Protein AF-A0A350MRX5-F1 (afdb_monomer_lite)

pLDDT: mean 83.11, std 11.33, range [42.5, 95.88]

Radius of gyration: 47.89 Å; chains: 1; bounding box: 87×36×124 Å

Foldseek 3Di:
DVLVVLLVLLVVLLVLLVVLLVVLVVQVVPVDRDPVNLVVNVVSLVSNVVSLVSLVVSLVVLVVVQVVDPDNPVVSVVSSVVSVVSSVVSVVSSVVSVVVSVVVVVVVVVVVVVVVVVVVVVVVVVVVVVVVVVVCVVVLQVVQKFWEAEDAPVVCCVQQQWPDFDDPDPDGDQTAGDPPGDRVRIDIDGLVPDFKDFDCAQDKDKRQDFDPVQWDFDDDRGRGMIGGNHSVRRCVSHRYIYMHGD

Structure (mmCIF, N/CA/C/O backbone):
data_AF-A0A350MRX5-F1
#
_entry.id   AF-A0A350MRX5-F1
#
loop_
_atom_site.group_PDB
_atom_site.id
_atom_site.type_symbol
_atom_site.label_atom_id
_atom_site.label_alt_id
_atom_site.label_comp_id
_atom_site.label_asym_id
_atom_site.label_entity_id
_atom_site.label_seq_id
_atom_site.pdbx_PDB_ins_code
_atom_site.Cartn_x
_atom_site.Cartn_y
_atom_site.Cartn_z
_atom_site.occupancy
_atom_site.B_iso_or_equiv
_atom_site.auth_seq_id
_atom_site.auth_comp_id
_atom_site.auth_asym_id
_atom_site.auth_atom_id
_atom_site.pdbx_PDB_model_num
ATOM 1 N N . TYR A 1 1 ? -45.406 -8.404 51.470 1.00 62.62 1 TYR A N 1
ATOM 2 C CA . TYR A 1 1 ? -45.312 -8.978 50.110 1.00 62.62 1 TYR A CA 1
ATOM 3 C C . TYR A 1 1 ? -44.776 -7.987 49.080 1.00 62.62 1 TYR A C 1
ATOM 5 O O . TYR A 1 1 ? -43.855 -8.335 48.353 1.00 62.62 1 TYR A O 1
ATOM 13 N N . GLU A 1 2 ? -45.264 -6.744 49.044 1.00 73.50 2 GLU A N 1
ATOM 14 C CA . GLU A 1 2 ? -44.844 -5.759 48.030 1.00 73.50 2 GLU A CA 1
ATOM 15 C C . GLU A 1 2 ? -43.356 -5.338 48.129 1.00 73.50 2 GLU A C 1
ATOM 17 O O . GLU A 1 2 ? -42.669 -5.327 47.116 1.00 73.50 2 GLU A O 1
ATOM 22 N N . TYR A 1 3 ? -42.813 -5.112 49.339 1.00 77.31 3 TYR A N 1
ATOM 23 C CA . TYR A 1 3 ? -41.386 -4.783 49.552 1.00 77.31 3 TYR A CA 1
ATOM 24 C C . TYR A 1 3 ? -40.426 -5.837 48.979 1.00 77.31 3 TYR A C 1
ATOM 26 O O . TYR A 1 3 ? -39.472 -5.504 48.283 1.00 77.31 3 TYR A O 1
ATOM 34 N N . ILE A 1 4 ? -40.716 -7.117 49.233 1.00 81.62 4 ILE A N 1
ATOM 35 C CA . ILE A 1 4 ? -39.933 -8.254 48.724 1.00 81.62 4 ILE A CA 1
ATOM 36 C C . ILE A 1 4 ? -40.014 -8.312 47.193 1.00 81.62 4 ILE A C 1
ATOM 38 O O . ILE A 1 4 ? -39.036 -8.636 46.528 1.00 81.62 4 ILE A O 1
ATOM 42 N N . THR A 1 5 ? -41.164 -7.948 46.623 1.00 87.12 5 THR A N 1
ATOM 43 C CA . THR A 1 5 ? -41.368 -7.947 45.169 1.00 87.12 5 THR A CA 1
ATOM 44 C C . THR A 1 5 ? -40.520 -6.869 44.496 1.00 87.12 5 THR A C 1
ATOM 46 O O . THR A 1 5 ? -39.768 -7.185 43.575 1.00 87.12 5 THR A O 1
ATOM 49 N N . SER A 1 6 ? -40.569 -5.626 44.991 1.00 84.94 6 SER A N 1
ATOM 50 C CA . SER A 1 6 ? -39.738 -4.531 44.470 1.00 84.94 6 SER A CA 1
ATOM 51 C C . SER A 1 6 ? -38.248 -4.793 44.680 1.00 84.94 6 SER A C 1
ATOM 53 O O . SER A 1 6 ? -37.453 -4.512 43.790 1.00 84.94 6 SER A O 1
ATOM 55 N N . PHE A 1 7 ? -37.863 -5.386 45.813 1.00 85.44 7 PHE A N 1
ATOM 56 C CA . PHE A 1 7 ? -36.480 -5.791 46.055 1.00 85.44 7 PHE A CA 1
ATOM 57 C C . PHE A 1 7 ? -35.991 -6.817 45.019 1.00 85.44 7 PHE A C 1
ATOM 59 O O . PHE A 1 7 ? -34.976 -6.597 44.359 1.00 85.44 7 PHE A O 1
ATOM 66 N N . ASN A 1 8 ? -36.742 -7.906 44.828 1.00 89.12 8 ASN A N 1
ATOM 67 C CA . ASN A 1 8 ? -36.402 -8.951 43.858 1.00 89.12 8 ASN A CA 1
ATOM 68 C C . ASN A 1 8 ? -36.377 -8.420 42.419 1.00 89.12 8 ASN A C 1
ATOM 70 O O . ASN A 1 8 ? -35.672 -8.947 41.562 1.00 89.12 8 ASN A O 1
ATOM 74 N N . GLU A 1 9 ? -37.183 -7.407 42.116 1.00 91.75 9 GLU A N 1
ATOM 75 C CA . GLU A 1 9 ? -37.156 -6.733 40.822 1.00 91.75 9 GLU A CA 1
ATOM 76 C C . GLU A 1 9 ? -35.901 -5.875 40.640 1.00 91.75 9 GLU A C 1
ATOM 78 O O . GLU A 1 9 ? -35.248 -5.995 39.606 1.00 91.75 9 GLU A O 1
ATOM 83 N N . ILE A 1 10 ? -35.511 -5.084 41.645 1.00 88.62 10 ILE A N 1
ATOM 84 C CA . ILE A 1 10 ? -34.270 -4.299 41.592 1.00 88.62 10 ILE A CA 1
ATOM 85 C C . ILE A 1 10 ? -33.057 -5.217 41.422 1.00 88.62 10 ILE A C 1
ATOM 87 O O . ILE A 1 10 ? -32.217 -4.947 40.567 1.00 88.62 10 ILE A O 1
ATOM 91 N N . GLN A 1 11 ? -32.983 -6.317 42.179 1.00 89.00 11 GLN A N 1
ATOM 92 C CA . GLN A 1 11 ? -31.890 -7.291 42.070 1.00 89.00 11 GLN A CA 1
ATOM 93 C C . GLN A 1 11 ? -31.798 -7.896 40.665 1.00 89.00 11 GLN A C 1
ATOM 95 O O . GLN A 1 11 ? -30.746 -7.819 40.040 1.00 89.00 11 GLN A O 1
ATOM 100 N N . ARG A 1 12 ? -32.916 -8.379 40.106 1.00 95.06 12 ARG A N 1
ATOM 101 C CA . ARG A 1 12 ? -32.945 -8.906 38.729 1.00 95.06 12 ARG A CA 1
ATOM 102 C C . ARG A 1 12 ? -32.494 -7.878 37.693 1.00 95.06 12 ARG A C 1
ATOM 104 O O . ARG A 1 12 ? -31.786 -8.222 36.746 1.00 95.06 12 ARG A O 1
ATOM 111 N N . ASN A 1 13 ? -32.894 -6.620 37.866 1.00 91.31 13 ASN A N 1
ATOM 112 C CA . ASN A 1 13 ? -32.462 -5.545 36.981 1.00 91.31 13 ASN A CA 1
ATOM 113 C C . ASN A 1 13 ? -30.953 -5.279 37.128 1.00 91.31 13 ASN A C 1
ATOM 115 O O . ASN A 1 13 ? -30.281 -5.119 36.117 1.00 91.31 13 ASN A O 1
ATOM 119 N N . LEU A 1 14 ? -30.408 -5.264 38.352 1.00 91.19 14 LEU A N 1
ATOM 120 C CA . LEU A 1 14 ? -28.968 -5.094 38.600 1.00 91.19 14 LEU A CA 1
ATOM 121 C C . LEU A 1 14 ? -28.136 -6.244 38.011 1.00 91.19 14 LEU A C 1
ATOM 123 O O . LEU A 1 14 ? -27.099 -5.988 37.402 1.00 91.19 14 LEU A O 1
ATOM 127 N N . ASP A 1 15 ? -28.611 -7.486 38.122 1.00 94.31 15 ASP A N 1
ATOM 128 C CA . ASP A 1 15 ? -27.969 -8.651 37.501 1.00 94.31 15 ASP A CA 1
ATOM 129 C C . ASP A 1 15 ? -27.954 -8.535 35.973 1.00 94.31 15 ASP A C 1
ATOM 131 O O . ASP A 1 15 ? -26.934 -8.791 35.329 1.00 94.31 15 ASP A O 1
ATOM 135 N N . SER A 1 16 ? -29.072 -8.088 35.394 1.00 93.88 16 SER A N 1
ATOM 136 C CA . SER A 1 16 ? -29.193 -7.861 33.951 1.00 93.88 16 SER A CA 1
ATOM 137 C C . SER A 1 16 ? -28.249 -6.754 33.479 1.00 93.88 16 SER A C 1
ATOM 139 O O . SER A 1 16 ? -27.545 -6.932 32.487 1.00 93.88 16 SER A O 1
ATOM 141 N N . ILE A 1 17 ? -28.171 -5.641 34.220 1.00 90.31 17 ILE A N 1
ATOM 142 C CA . ILE A 1 17 ? -27.222 -4.553 33.947 1.00 90.31 17 ILE A CA 1
ATOM 143 C C . ILE A 1 17 ? -25.789 -5.090 33.968 1.00 90.31 17 ILE A C 1
ATOM 145 O O . ILE A 1 17 ? -25.046 -4.875 33.017 1.00 90.31 17 ILE A O 1
ATOM 149 N N . LYS A 1 18 ? -25.416 -5.849 35.003 1.00 91.44 18 LYS A N 1
ATOM 150 C CA . LYS A 1 18 ? -24.068 -6.417 35.136 1.00 91.44 18 LYS A CA 1
ATOM 151 C C . LYS A 1 18 ? -23.711 -7.359 33.983 1.00 91.44 18 LYS A C 1
ATOM 153 O O . LYS A 1 18 ? -22.569 -7.359 33.524 1.00 91.44 18 LYS A O 1
ATOM 158 N N . ALA A 1 19 ? -24.664 -8.167 33.520 1.00 93.69 19 ALA A N 1
ATOM 159 C CA . ALA A 1 19 ? -24.457 -9.044 32.373 1.00 93.69 19 ALA A CA 1
ATOM 160 C C . ALA A 1 19 ? -24.200 -8.238 31.089 1.00 93.69 19 ALA A C 1
ATOM 162 O O . ALA A 1 19 ? -23.244 -8.529 30.370 1.00 93.69 19 ALA A O 1
ATOM 163 N N . LEU A 1 20 ? -25.005 -7.200 30.842 1.00 91.06 20 LEU A N 1
ATOM 164 C CA . LEU A 1 20 ? -24.849 -6.316 29.685 1.00 91.06 20 LEU A CA 1
ATOM 165 C C . LEU A 1 20 ? -23.530 -5.532 29.734 1.00 91.06 20 LEU A C 1
ATOM 167 O O . LEU A 1 20 ? -22.810 -5.496 28.741 1.00 91.06 20 LEU A O 1
ATOM 171 N N . GLU A 1 21 ? -23.151 -4.984 30.890 1.00 88.12 21 GLU A N 1
ATOM 172 C CA . GLU A 1 21 ? -21.855 -4.314 31.076 1.00 88.12 21 GLU A CA 1
ATOM 173 C C . GLU A 1 21 ? -20.678 -5.244 30.753 1.00 88.12 21 GLU A C 1
ATOM 175 O O . GLU A 1 21 ? -19.726 -4.837 30.090 1.00 88.12 21 GLU A O 1
ATOM 180 N N . ASN A 1 22 ? -20.743 -6.512 31.172 1.00 91.06 22 ASN A N 1
ATOM 181 C CA . ASN A 1 22 ? -19.691 -7.480 30.868 1.00 91.06 22 ASN A CA 1
ATOM 182 C C . ASN A 1 22 ? -19.605 -7.779 29.362 1.00 91.06 22 ASN A C 1
ATOM 184 O O . ASN A 1 22 ? -18.513 -7.853 28.803 1.00 91.06 22 ASN A O 1
ATOM 188 N N . ILE A 1 23 ? -20.751 -7.900 28.688 1.00 89.19 23 ILE A N 1
ATOM 189 C CA . ILE A 1 23 ? -20.806 -8.071 27.231 1.00 89.19 23 ILE A CA 1
ATOM 190 C C . ILE A 1 23 ? -20.171 -6.867 26.524 1.00 89.19 23 ILE A C 1
ATOM 192 O O . ILE A 1 23 ? -19.363 -7.056 25.612 1.00 89.19 23 ILE A O 1
ATOM 196 N N . ILE A 1 24 ? -20.498 -5.645 26.958 1.00 86.56 24 ILE A N 1
ATOM 197 C CA . ILE A 1 24 ? -19.917 -4.412 26.413 1.00 86.56 24 ILE A CA 1
ATOM 198 C C . ILE A 1 24 ? -18.393 -4.427 26.589 1.00 86.56 24 ILE A C 1
ATOM 200 O O . ILE A 1 24 ? -17.681 -4.259 25.603 1.00 86.56 24 ILE A O 1
ATOM 204 N N . ASN A 1 25 ? -17.894 -4.726 27.793 1.00 85.25 25 ASN A N 1
ATOM 205 C CA . ASN A 1 25 ? -16.455 -4.785 28.085 1.00 85.25 25 ASN A CA 1
ATOM 206 C C . ASN A 1 25 ? -15.704 -5.807 27.219 1.00 85.25 25 ASN A C 1
ATOM 208 O O . ASN A 1 25 ? -14.614 -5.531 26.723 1.00 85.25 25 ASN A O 1
ATOM 212 N N . VAL A 1 26 ? -16.281 -6.995 27.009 1.00 86.44 26 VAL A N 1
ATOM 213 C CA . VAL A 1 26 ? -15.672 -8.024 26.151 1.00 86.44 26 VAL A CA 1
ATOM 214 C C . VAL A 1 26 ? -15.618 -7.560 24.694 1.00 86.44 26 VAL A C 1
ATOM 216 O O . VAL A 1 26 ? -14.614 -7.774 24.015 1.00 86.44 26 VAL A O 1
ATOM 219 N N . ARG A 1 27 ? -16.676 -6.901 24.207 1.00 83.56 27 ARG A N 1
ATOM 220 C CA . ARG A 1 27 ? -16.739 -6.396 22.827 1.00 83.56 27 ARG A CA 1
ATOM 221 C C . ARG A 1 27 ? -15.778 -5.231 22.583 1.00 83.56 27 ARG A C 1
ATOM 223 O O . ARG A 1 27 ? -15.257 -5.120 21.477 1.00 83.56 27 ARG A O 1
ATOM 230 N N . THR A 1 28 ? -15.526 -4.385 23.582 1.00 76.69 28 THR A N 1
ATOM 231 C CA . THR A 1 28 ? -14.616 -3.233 23.460 1.00 76.69 28 THR A CA 1
ATOM 232 C C . THR A 1 28 ? -13.142 -3.591 23.670 1.00 76.69 28 THR A C 1
ATOM 234 O O . THR A 1 28 ? -12.275 -2.892 23.152 1.00 76.69 28 THR A O 1
ATOM 237 N N . ALA A 1 29 ? -12.830 -4.705 24.343 1.00 77.81 29 ALA A N 1
ATOM 238 C CA . ALA A 1 29 ? -11.452 -5.164 24.559 1.00 77.81 29 ALA A CA 1
ATOM 239 C C . ALA A 1 29 ? -10.728 -5.638 23.277 1.00 77.81 29 ALA A C 1
ATOM 241 O O . ALA A 1 29 ? -9.502 -5.718 23.257 1.00 77.81 29 ALA A O 1
ATOM 242 N N . GLY A 1 30 ? -11.465 -5.952 22.205 1.00 67.94 30 GLY A N 1
ATOM 243 C CA . GLY A 1 30 ? -10.932 -6.526 20.961 1.00 67.94 30 GLY A CA 1
ATOM 244 C C . GLY A 1 30 ? -10.223 -5.555 20.006 1.00 67.94 30 GLY A C 1
ATOM 245 O O . GLY A 1 30 ? -9.839 -5.973 18.918 1.00 67.94 30 GLY A O 1
ATOM 246 N N . GLY A 1 31 ? -10.061 -4.278 20.371 1.00 60.09 31 GLY A N 1
ATOM 247 C CA . GLY A 1 31 ? -9.329 -3.261 19.599 1.00 60.09 31 GLY A CA 1
ATOM 248 C C . GLY A 1 31 ? -10.057 -2.736 18.355 1.00 60.09 31 GLY A C 1
ATOM 249 O O . GLY A 1 31 ? -10.097 -1.526 18.144 1.00 60.09 31 GLY A O 1
ATOM 250 N N . GLU A 1 32 ? -10.690 -3.609 17.568 1.00 61.38 32 GLU A N 1
ATOM 251 C CA . GLU A 1 32 ? -11.448 -3.232 16.373 1.00 61.38 32 GLU A CA 1
ATOM 252 C C . GLU A 1 32 ? -12.940 -3.560 16.535 1.00 61.38 32 GLU A C 1
ATOM 254 O O . GLU A 1 32 ? -13.386 -4.706 16.435 1.00 61.38 32 GLU A O 1
ATOM 259 N N . VAL A 1 33 ? -13.742 -2.524 16.791 1.00 67.38 33 VAL A N 1
ATOM 260 C CA . VAL A 1 33 ? -15.198 -2.649 16.914 1.00 67.38 33 VAL A CA 1
ATOM 261 C C . VAL A 1 33 ? -15.839 -2.366 15.555 1.00 67.38 33 VAL A C 1
ATOM 263 O O . VAL A 1 33 ? -15.971 -1.212 15.142 1.00 67.38 33 VAL A O 1
ATOM 266 N N . LYS A 1 34 ? -16.259 -3.431 14.862 1.00 71.88 34 LYS A N 1
ATOM 267 C CA . LYS A 1 34 ? -17.040 -3.349 13.612 1.00 71.88 34 LYS A CA 1
ATOM 268 C C . LYS A 1 34 ? -18.338 -2.562 13.823 1.00 71.88 34 LYS A C 1
ATOM 270 O O . LYS A 1 34 ? -18.879 -2.597 14.927 1.00 71.88 34 LYS A O 1
ATOM 275 N N . SER A 1 35 ? -18.877 -1.938 12.765 1.00 71.50 35 SER A N 1
ATOM 276 C CA . SER A 1 35 ? -20.134 -1.161 12.839 1.00 71.50 35 SER A CA 1
ATOM 277 C C . SER A 1 35 ? -21.236 -1.951 13.545 1.00 71.50 35 SER A C 1
ATOM 279 O O . SER A 1 35 ? -21.675 -1.533 14.609 1.00 71.50 35 SER A O 1
ATOM 281 N N . SER A 1 36 ? -21.515 -3.181 13.087 1.00 75.19 36 SER A N 1
ATOM 282 C CA . SER A 1 36 ? -22.538 -4.070 13.670 1.00 75.19 36 SER A CA 1
ATOM 283 C C . SER A 1 36 ? -22.412 -4.264 15.183 1.00 75.19 36 SER A C 1
ATOM 285 O O . SER A 1 36 ? -23.407 -4.402 15.889 1.00 75.19 36 SER A O 1
ATOM 287 N N . THR A 1 37 ? -21.182 -4.289 15.699 1.00 80.88 37 THR A N 1
ATOM 288 C CA . THR A 1 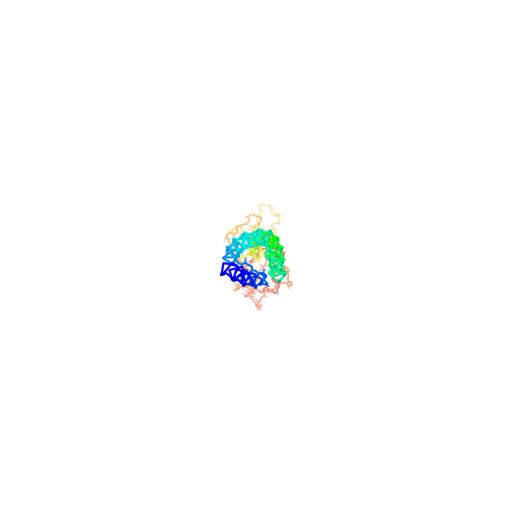37 ? -20.908 -4.435 17.131 1.00 80.88 37 THR A CA 1
ATOM 289 C C . THR A 1 37 ? -21.171 -3.127 17.882 1.00 80.88 37 THR A C 1
ATOM 291 O O . THR A 1 37 ? -21.631 -3.163 19.021 1.00 80.88 37 THR A O 1
ATOM 294 N N . LYS A 1 38 ? -20.934 -1.968 17.254 1.00 77.94 38 LYS A N 1
ATOM 295 C CA . LYS A 1 38 ? -21.243 -0.646 17.823 1.00 77.94 38 LYS A CA 1
ATOM 296 C C . LYS A 1 38 ? -22.740 -0.426 17.979 1.00 77.94 38 LYS A C 1
ATOM 298 O O . LYS A 1 38 ? -23.164 0.069 19.021 1.00 77.94 38 LYS A O 1
ATOM 303 N N . GLU A 1 39 ? -23.537 -0.792 16.974 1.00 79.88 39 GLU A N 1
ATOM 304 C CA . GLU A 1 39 ? -24.995 -0.663 17.070 1.00 79.88 39 GLU A CA 1
ATOM 305 C C . GLU A 1 39 ? -25.545 -1.501 18.234 1.00 79.88 39 GLU A C 1
ATOM 307 O O . GLU A 1 39 ? -26.299 -0.981 19.055 1.00 79.88 39 GLU A O 1
ATOM 312 N N . GLN A 1 40 ? -25.064 -2.739 18.392 1.00 84.75 40 GLN A N 1
ATOM 313 C CA . GLN A 1 40 ? -25.428 -3.601 19.524 1.00 84.75 40 GLN A CA 1
ATOM 314 C C . GLN A 1 40 ? -25.009 -3.010 20.879 1.00 84.75 40 GLN A C 1
ATOM 316 O O . GLN A 1 40 ? -25.796 -3.016 21.819 1.00 84.75 40 GLN A O 1
ATOM 321 N N . ILE A 1 41 ? -23.794 -2.456 20.989 1.00 85.31 41 ILE A N 1
ATOM 322 C CA . ILE A 1 41 ? -23.339 -1.790 22.223 1.00 85.31 41 ILE A CA 1
ATOM 323 C C . ILE A 1 41 ? -24.257 -0.608 22.579 1.00 85.31 41 ILE A C 1
ATOM 325 O O . ILE A 1 41 ? -24.599 -0.428 23.747 1.00 85.31 41 ILE A O 1
ATOM 329 N N . ASN A 1 42 ? -24.693 0.184 21.596 1.00 80.69 42 ASN A N 1
ATOM 330 C CA . ASN A 1 42 ? -25.602 1.307 21.838 1.00 80.69 42 ASN A CA 1
ATOM 331 C C . ASN A 1 42 ? -26.988 0.850 22.323 1.00 80.69 42 ASN A C 1
ATOM 333 O O . ASN A 1 42 ? -27.561 1.470 23.224 1.00 80.69 42 ASN A O 1
ATOM 337 N N . GLU A 1 43 ? -27.524 -0.230 21.753 1.00 84.19 43 GLU A N 1
ATOM 338 C CA . GLU A 1 43 ? -28.788 -0.832 22.199 1.00 84.19 43 GLU A CA 1
ATOM 339 C C . GLU A 1 43 ? -28.686 -1.390 23.627 1.00 84.19 43 GLU A C 1
ATOM 341 O O . GLU A 1 43 ? -29.580 -1.163 24.452 1.00 84.19 43 GLU A O 1
ATOM 346 N N . ASP A 1 44 ? -27.568 -2.040 23.956 1.00 87.31 44 ASP A N 1
ATOM 347 C CA . ASP A 1 44 ? -27.298 -2.565 25.297 1.00 87.31 44 ASP A CA 1
ATOM 348 C C . ASP A 1 44 ? -27.199 -1.426 26.331 1.00 87.31 44 ASP A C 1
ATOM 350 O O . ASP A 1 44 ? -27.829 -1.491 27.389 1.00 87.31 44 ASP A O 1
ATOM 354 N N . ILE A 1 45 ? -26.497 -0.329 26.009 1.00 82.81 45 ILE A N 1
ATOM 355 C CA . ILE A 1 45 ? -26.408 0.868 26.869 1.00 82.81 45 ILE A CA 1
ATOM 356 C C . ILE A 1 45 ? -27.790 1.493 27.095 1.00 82.81 45 ILE A C 1
ATOM 358 O O . ILE A 1 45 ? -28.129 1.864 28.222 1.00 82.81 45 ILE A O 1
ATOM 362 N N . LYS A 1 46 ? -28.617 1.596 26.047 1.00 80.69 46 LYS A N 1
ATOM 363 C CA . LYS A 1 46 ? -29.992 2.101 26.173 1.00 80.69 46 LYS A CA 1
ATOM 364 C C . LYS A 1 46 ? -30.811 1.229 27.128 1.00 80.69 46 LYS A C 1
ATOM 366 O O . LYS A 1 46 ? -31.481 1.757 28.016 1.00 80.69 46 LYS A O 1
ATOM 371 N N . THR A 1 47 ? -30.702 -0.090 26.988 1.00 86.12 47 THR A N 1
ATOM 372 C CA . THR A 1 47 ? -31.374 -1.057 27.867 1.00 86.12 47 THR A CA 1
ATOM 373 C C . THR A 1 47 ? -30.911 -0.905 29.321 1.00 86.12 47 THR A C 1
ATOM 375 O O . THR A 1 47 ? -31.739 -0.880 30.234 1.00 86.12 47 THR A O 1
ATOM 378 N N . ILE A 1 48 ? -29.607 -0.713 29.557 1.00 83.00 48 ILE A N 1
ATOM 379 C CA . ILE A 1 48 ? -29.058 -0.432 30.895 1.00 83.00 48 ILE A CA 1
ATOM 380 C C . ILE A 1 48 ? -29.681 0.838 31.495 1.00 83.00 48 ILE A C 1
ATOM 382 O O . ILE A 1 48 ? -30.104 0.814 32.652 1.00 83.00 48 ILE A O 1
ATOM 386 N N . TYR A 1 49 ? -29.802 1.929 30.729 1.00 77.94 49 TYR A N 1
ATOM 387 C CA . TYR A 1 49 ? -30.433 3.164 31.214 1.00 77.94 49 TYR A CA 1
ATOM 388 C C . TYR A 1 49 ? -31.902 2.969 31.601 1.00 77.94 49 TYR A C 1
ATOM 390 O O . TYR A 1 49 ? -32.343 3.494 32.627 1.00 77.94 49 TYR A O 1
ATOM 398 N N . GLU A 1 50 ? -32.662 2.210 30.812 1.00 79.94 50 GLU A N 1
ATOM 399 C CA . GLU A 1 50 ? -34.063 1.906 31.116 1.00 79.94 50 GLU A CA 1
ATOM 400 C C . GLU A 1 50 ? -34.190 1.122 32.434 1.00 79.94 50 GLU A C 1
ATOM 402 O O . GLU A 1 50 ? -35.013 1.467 33.293 1.00 79.94 50 GLU A O 1
ATOM 407 N N . LEU A 1 51 ? -33.322 0.126 32.644 1.00 86.50 51 LEU A N 1
ATOM 408 C CA . LEU A 1 51 ? -33.259 -0.659 33.881 1.00 86.50 51 LEU A CA 1
ATOM 409 C C . LEU A 1 51 ? -32.816 0.184 35.087 1.00 86.50 51 LEU A C 1
ATOM 411 O O . LEU A 1 51 ? -33.420 0.085 36.158 1.00 86.50 51 LEU A O 1
ATOM 415 N N . LEU A 1 52 ? -31.820 1.062 34.925 1.00 82.81 52 LEU A N 1
ATOM 416 C CA . LEU A 1 52 ? -31.370 1.981 35.977 1.00 82.81 52 LEU A CA 1
ATOM 417 C C . LEU A 1 52 ? -32.460 2.979 36.365 1.00 82.81 52 LEU A C 1
ATOM 419 O O . LEU A 1 52 ? -32.717 3.181 37.553 1.00 82.81 52 LEU A O 1
ATOM 423 N N . ALA A 1 53 ? -33.154 3.567 35.388 1.00 78.06 53 ALA A N 1
ATOM 424 C CA . ALA A 1 53 ? -34.267 4.477 35.641 1.00 78.06 53 ALA A CA 1
ATOM 425 C C . ALA A 1 53 ? -35.412 3.772 36.386 1.00 78.06 53 ALA A C 1
ATOM 427 O O . ALA A 1 53 ? -36.014 4.347 37.301 1.00 78.06 53 ALA A O 1
ATOM 428 N N . LYS A 1 54 ? -35.697 2.513 36.031 1.00 83.94 54 LYS A N 1
ATOM 429 C CA . LYS A 1 54 ? -36.671 1.673 36.733 1.00 83.94 54 LYS A CA 1
ATOM 430 C C . LYS A 1 54 ? -36.232 1.385 38.171 1.00 83.94 54 LYS A C 1
ATOM 432 O O . LYS A 1 54 ? -37.036 1.558 39.086 1.00 83.94 54 LYS A O 1
ATOM 437 N N . ASN A 1 55 ? -34.962 1.046 38.390 1.00 87.56 55 ASN A N 1
ATOM 438 C CA . ASN A 1 55 ? -34.409 0.827 39.727 1.00 87.56 55 ASN A CA 1
ATOM 439 C C . ASN A 1 55 ? -34.460 2.087 40.595 1.00 87.56 55 ASN A C 1
ATOM 441 O O . ASN A 1 55 ? -34.942 2.006 41.721 1.00 87.56 55 ASN A O 1
ATOM 445 N N . LYS A 1 56 ? -34.070 3.256 40.065 1.00 80.69 56 LYS A N 1
ATOM 446 C CA . LYS A 1 56 ? -34.171 4.554 40.765 1.00 80.69 56 LYS A CA 1
ATOM 447 C C . LYS A 1 56 ? -35.604 4.819 41.248 1.00 80.69 56 LYS A C 1
ATOM 449 O O . LYS A 1 56 ? -35.812 5.192 42.401 1.00 80.69 56 LYS A O 1
ATOM 454 N N . LYS A 1 57 ? -36.611 4.554 40.404 1.00 82.88 57 LYS A N 1
ATOM 455 C CA . LYS A 1 57 ? -38.034 4.686 40.775 1.00 82.88 57 LYS A CA 1
ATOM 456 C C . LYS A 1 57 ? -38.454 3.700 41.869 1.00 82.88 57 LYS A C 1
ATOM 458 O O . LYS A 1 57 ? -39.160 4.094 42.798 1.00 82.88 57 LYS A O 1
ATOM 463 N N . LEU A 1 58 ? -38.036 2.437 41.770 1.00 84.12 58 LEU A N 1
ATOM 464 C CA . LEU A 1 58 ? -38.353 1.410 42.768 1.00 84.12 58 LEU A CA 1
ATOM 465 C C . LEU A 1 58 ? -37.695 1.722 44.120 1.00 84.12 58 LEU A C 1
ATOM 467 O O . LEU A 1 58 ? -38.372 1.652 45.143 1.00 84.12 58 LEU A O 1
ATOM 471 N N . VAL A 1 59 ? -36.427 2.144 44.130 1.00 83.00 59 VAL A N 1
ATOM 472 C CA . VAL A 1 59 ? -35.709 2.580 45.340 1.00 83.00 59 VAL A CA 1
ATOM 473 C C . VAL A 1 59 ? -36.403 3.784 45.980 1.00 83.00 59 VAL A C 1
ATOM 475 O O . VAL A 1 59 ? -36.705 3.736 47.169 1.00 83.00 59 VAL A O 1
ATOM 478 N N . ALA A 1 60 ? -36.754 4.814 45.204 1.00 79.56 60 ALA A N 1
ATOM 479 C CA . ALA A 1 60 ? -37.475 5.980 45.722 1.00 79.56 60 ALA A CA 1
ATOM 480 C C . ALA A 1 60 ? -38.855 5.611 46.303 1.00 79.56 60 ALA A C 1
ATOM 482 O O . ALA A 1 60 ? -39.269 6.140 47.337 1.00 79.56 60 ALA A O 1
ATOM 483 N N . SER A 1 61 ? -39.569 4.673 45.667 1.00 82.50 61 SER A N 1
ATOM 484 C CA . SER A 1 61 ? -40.837 4.147 46.186 1.00 82.50 61 SER A CA 1
ATOM 485 C C . SER A 1 61 ? -40.640 3.408 47.512 1.00 82.50 61 SER A C 1
ATOM 487 O O . SER A 1 61 ? -41.378 3.657 48.466 1.00 82.50 61 SER A O 1
ATOM 489 N N . LEU A 1 62 ? -39.616 2.551 47.596 1.00 83.06 62 LEU A N 1
ATOM 490 C CA . LEU A 1 62 ? -39.253 1.837 48.819 1.00 83.06 62 LEU A CA 1
ATOM 491 C C . LEU A 1 62 ? -38.897 2.813 49.945 1.00 83.06 62 LEU A C 1
ATOM 493 O O . LEU A 1 62 ? -39.459 2.686 51.028 1.00 83.06 62 LEU A O 1
ATOM 497 N N . GLN A 1 63 ? -38.059 3.822 49.680 1.00 79.50 63 GLN A N 1
ATOM 498 C CA . GLN A 1 63 ? -37.694 4.873 50.642 1.00 79.50 63 GLN A CA 1
ATOM 499 C C . GLN A 1 63 ? -38.922 5.626 51.168 1.00 79.50 63 GLN A C 1
ATOM 501 O O . GLN A 1 63 ? -39.076 5.788 52.377 1.00 79.50 63 GLN A O 1
ATOM 506 N N . LYS A 1 64 ? -39.822 6.049 50.269 1.00 83.38 64 LYS A N 1
ATOM 507 C CA . LYS A 1 64 ? -41.048 6.774 50.637 1.00 83.38 64 LYS A CA 1
ATOM 508 C C . LYS A 1 64 ? -41.981 5.928 51.502 1.00 83.38 64 LYS A C 1
ATOM 510 O O . LYS A 1 64 ? -42.570 6.438 52.449 1.00 83.38 64 LYS A O 1
ATOM 515 N N . LYS A 1 65 ? -42.139 4.644 51.174 1.00 80.75 65 LYS A N 1
ATOM 516 C CA . LYS A 1 65 ? -42.982 3.733 51.960 1.00 80.75 65 LYS A CA 1
ATOM 517 C C . LYS A 1 65 ? -42.382 3.477 53.345 1.00 80.75 65 LYS A C 1
ATOM 519 O O . LYS A 1 65 ? -43.114 3.472 54.333 1.00 80.75 65 LYS A O 1
ATOM 524 N N . LEU A 1 66 ? -41.057 3.349 53.418 1.00 79.44 66 LEU A N 1
ATOM 525 C CA . LEU A 1 66 ? -40.320 3.159 54.664 1.00 79.44 66 LEU A CA 1
ATOM 526 C C . LEU A 1 66 ? -40.459 4.356 55.613 1.00 79.44 66 LEU A C 1
ATOM 528 O O . LEU A 1 66 ? -40.710 4.164 56.797 1.00 79.44 66 LEU A O 1
ATOM 532 N N . SER A 1 67 ? -40.369 5.584 55.089 1.00 78.56 67 SER A N 1
ATOM 533 C CA . SER A 1 67 ? -40.516 6.806 55.892 1.00 78.56 67 SER A CA 1
ATOM 534 C C . SER A 1 67 ? -41.948 7.060 56.374 1.00 78.56 67 SER A C 1
ATOM 536 O O . SER A 1 67 ? -42.137 7.769 57.358 1.00 78.56 67 SER A O 1
ATOM 538 N N . SER A 1 68 ? -42.948 6.470 55.709 1.00 78.25 68 SER A N 1
ATOM 539 C CA . SER A 1 68 ? -44.366 6.542 56.095 1.00 78.25 68 SER A CA 1
ATOM 540 C C . SER A 1 68 ? -44.839 5.422 57.034 1.00 78.25 68 SER A C 1
ATOM 542 O O . SER A 1 68 ? -46.005 5.411 57.416 1.00 78.25 68 SER A O 1
ATOM 544 N N . SER A 1 69 ? -43.977 4.456 57.367 1.00 72.31 69 SER A N 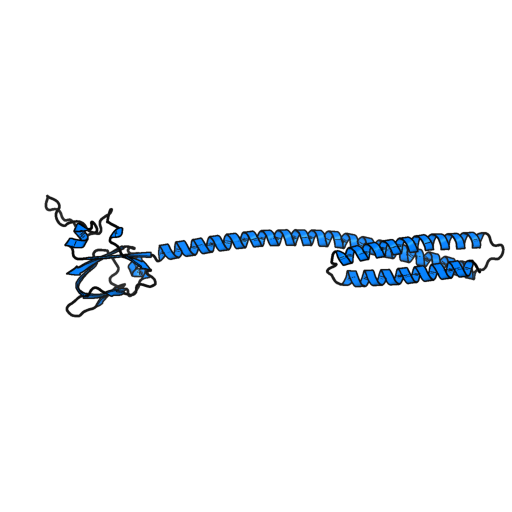1
ATOM 545 C CA . SER A 1 69 ? -44.320 3.305 58.212 1.00 72.31 69 SER A CA 1
ATOM 546 C C . SER A 1 69 ? -43.992 3.586 59.682 1.00 72.31 69 SER A C 1
ATOM 548 O O . SER A 1 69 ? -42.848 3.892 60.007 1.00 72.31 69 SER A O 1
ATOM 550 N N . ASP A 1 70 ? -44.963 3.401 60.586 1.00 61.28 70 ASP A N 1
ATOM 551 C CA . ASP A 1 70 ? -44.772 3.552 62.044 1.00 61.28 70 ASP A CA 1
ATOM 552 C C . ASP A 1 70 ? -43.805 2.508 62.640 1.00 61.28 70 ASP A C 1
ATOM 554 O O . ASP A 1 70 ? -43.234 2.701 63.714 1.00 61.28 70 ASP A O 1
ATOM 558 N N . VAL A 1 71 ? -43.575 1.399 61.928 1.00 63.75 71 VAL A N 1
ATOM 559 C CA . VAL A 1 71 ? -42.601 0.369 62.303 1.00 63.75 71 VAL A CA 1
ATOM 560 C C . VAL A 1 71 ? -41.285 0.632 61.569 1.00 63.75 71 VAL A C 1
ATOM 562 O O . VAL A 1 71 ? -41.169 0.354 60.373 1.00 63.75 71 VAL A O 1
ATOM 565 N N . ARG A 1 72 ? -40.276 1.137 62.293 1.00 60.72 72 ARG A N 1
ATOM 566 C CA . ARG A 1 72 ? -38.894 1.248 61.797 1.00 60.72 72 ARG A CA 1
ATOM 567 C C . ARG A 1 72 ? -38.233 -0.124 61.763 1.00 60.72 72 ARG A C 1
ATOM 569 O O . ARG A 1 72 ? -37.774 -0.641 62.780 1.00 60.72 72 ARG A O 1
ATOM 576 N N . MET A 1 73 ? -38.162 -0.713 60.577 1.00 73.81 73 MET A N 1
ATOM 577 C CA . MET A 1 73 ? -37.356 -1.905 60.331 1.00 73.81 73 MET A CA 1
ATOM 578 C C . MET A 1 73 ? -35.957 -1.479 59.880 1.00 73.81 73 MET A C 1
ATOM 580 O O . MET A 1 73 ? -35.715 -1.309 58.686 1.00 73.81 73 MET A O 1
ATOM 584 N N . ALA A 1 74 ? -35.035 -1.335 60.835 1.00 79.31 74 ALA A N 1
ATOM 585 C CA . ALA A 1 74 ? -33.653 -0.911 60.583 1.00 79.31 74 ALA A CA 1
ATOM 586 C C . ALA A 1 74 ? -32.951 -1.730 59.479 1.00 79.31 74 ALA A C 1
ATOM 588 O O . ALA A 1 74 ? -32.147 -1.197 58.720 1.00 79.31 74 ALA A O 1
ATOM 589 N N . GLU A 1 75 ? -33.287 -3.015 59.328 1.00 79.50 75 GLU A N 1
ATOM 590 C CA . GLU A 1 75 ? -32.681 -3.850 58.283 1.00 79.50 75 GLU A CA 1
ATOM 591 C C . GLU A 1 75 ? -33.235 -3.599 56.877 1.00 79.50 75 GLU A C 1
ATOM 593 O O . GLU A 1 75 ? -32.495 -3.723 55.901 1.00 79.50 75 GLU A O 1
ATOM 598 N N . LEU A 1 76 ? -34.490 -3.156 56.748 1.00 79.19 76 LEU A N 1
ATOM 599 C CA . LEU A 1 76 ? -35.016 -2.692 55.460 1.00 79.19 76 LEU A CA 1
ATOM 600 C C . LEU A 1 76 ? -34.399 -1.343 55.064 1.00 79.19 76 LEU A C 1
ATOM 602 O O . LEU A 1 76 ? -34.107 -1.141 53.889 1.00 79.19 76 LEU A O 1
ATOM 606 N N . GLU A 1 77 ? -34.138 -0.450 56.026 1.00 82.12 77 GLU A N 1
ATOM 607 C CA . GLU A 1 77 ? -33.425 0.819 55.788 1.00 82.12 77 GLU A CA 1
ATOM 608 C C . GLU A 1 77 ? -32.022 0.575 55.227 1.00 82.12 77 GLU A C 1
ATOM 610 O O . GLU A 1 77 ? -31.654 1.142 54.191 1.00 82.12 77 GLU A O 1
ATOM 615 N N . LYS A 1 78 ? -31.257 -0.326 55.857 1.00 85.56 78 LYS A N 1
ATOM 616 C CA . LYS A 1 78 ? -29.927 -0.716 55.363 1.00 85.56 78 LYS A CA 1
ATOM 617 C C . LYS A 1 78 ? -29.995 -1.327 53.965 1.00 85.56 78 LYS A C 1
ATOM 619 O O . LYS A 1 78 ? -29.181 -0.983 53.112 1.00 85.56 78 LYS A O 1
ATOM 624 N N . MET A 1 79 ? -30.978 -2.186 53.705 1.00 83.38 79 MET A N 1
ATOM 625 C CA . MET A 1 79 ? -31.154 -2.825 52.399 1.00 83.38 79 MET A CA 1
ATOM 626 C C . MET A 1 79 ? -31.475 -1.813 51.290 1.00 83.38 79 MET A C 1
ATOM 628 O O . MET A 1 79 ? -30.882 -1.866 50.215 1.00 83.38 79 MET A O 1
ATOM 632 N N . VAL A 1 80 ? -32.388 -0.872 51.541 1.00 84.81 80 VAL A N 1
ATOM 633 C CA . VAL A 1 80 ? -32.745 0.185 50.581 1.00 84.81 80 VAL A CA 1
ATOM 634 C C . VAL A 1 80 ? -31.566 1.126 50.335 1.00 84.81 80 VAL A C 1
ATOM 636 O O . VAL A 1 80 ? -31.330 1.520 49.195 1.00 84.81 80 VAL A O 1
ATOM 639 N N . THR A 1 81 ? -30.794 1.436 51.378 1.00 86.75 81 THR A N 1
ATOM 640 C CA . THR A 1 81 ? -29.557 2.222 51.260 1.00 86.75 81 THR A CA 1
ATOM 641 C C . THR A 1 81 ? -28.540 1.504 50.377 1.00 86.75 81 THR A C 1
ATOM 643 O O . THR A 1 81 ? -28.031 2.096 49.431 1.00 86.75 81 THR A O 1
ATOM 646 N N . TYR A 1 82 ? -28.316 0.209 50.618 1.00 87.50 82 TYR A N 1
ATOM 647 C CA . TYR A 1 82 ? -27.438 -0.621 49.794 1.00 87.50 82 TYR A CA 1
ATOM 648 C C . TYR A 1 82 ? -27.879 -0.647 48.323 1.00 87.50 82 TYR A C 1
ATOM 650 O O . TYR A 1 82 ? -27.060 -0.439 47.431 1.00 87.50 82 TYR A O 1
ATOM 658 N N . LEU A 1 83 ? -29.176 -0.835 48.056 1.00 83.56 83 LEU A N 1
ATOM 659 C CA . LEU A 1 83 ? -29.718 -0.785 46.697 1.00 83.56 83 LEU A CA 1
ATOM 660 C C . LEU A 1 83 ? -29.504 0.576 46.028 1.00 83.56 83 LEU A C 1
ATOM 662 O O . LEU A 1 83 ? -29.178 0.618 44.844 1.00 83.56 83 LEU A O 1
ATOM 666 N N . ASN A 1 84 ? -29.679 1.675 46.767 1.00 83.62 84 ASN A N 1
ATOM 667 C CA . ASN A 1 84 ? -29.430 3.012 46.239 1.00 83.62 84 ASN A CA 1
ATOM 668 C C . ASN A 1 84 ? -27.960 3.182 45.836 1.00 83.62 84 ASN A C 1
ATOM 670 O O . ASN A 1 84 ? -27.684 3.587 44.711 1.00 83.62 84 ASN A O 1
ATOM 674 N N . THR A 1 85 ? -27.029 2.779 46.706 1.00 92.00 85 THR A N 1
ATOM 675 C CA . THR A 1 85 ? -25.590 2.808 46.412 1.00 92.00 85 THR A CA 1
ATOM 676 C C . THR A 1 85 ? -25.248 1.969 45.181 1.00 92.00 85 THR A C 1
ATOM 678 O O . THR A 1 85 ? -24.545 2.447 44.300 1.00 92.00 85 THR A O 1
ATOM 681 N N . GLN A 1 86 ? -25.793 0.754 45.058 1.00 87.62 86 GLN A N 1
ATOM 682 C CA . GLN A 1 86 ? -25.560 -0.089 43.877 1.00 87.62 86 GLN A CA 1
ATOM 683 C C . GLN A 1 86 ? -26.075 0.556 42.583 1.00 87.62 86 GLN A C 1
ATOM 685 O O . GLN A 1 86 ? -25.426 0.474 41.543 1.00 87.62 86 GLN A O 1
ATOM 690 N N . VAL A 1 87 ? -27.233 1.218 42.631 1.00 83.06 87 VAL A N 1
ATOM 691 C CA . VAL A 1 87 ? -27.786 1.932 41.472 1.00 83.06 87 VAL A CA 1
ATOM 692 C C . VAL A 1 87 ? -26.922 3.135 41.093 1.00 83.06 87 VAL A C 1
ATOM 694 O O . VAL A 1 87 ? -26.692 3.350 39.906 1.00 83.06 87 VAL A O 1
ATOM 697 N N . GLU A 1 88 ? -26.425 3.895 42.068 1.00 88.06 88 GLU A N 1
ATOM 698 C CA . GLU A 1 88 ? -25.520 5.030 41.838 1.00 88.06 88 GLU A CA 1
ATOM 699 C C . GLU A 1 88 ? -24.164 4.585 41.272 1.00 88.06 88 GLU A C 1
ATOM 701 O O . GLU A 1 88 ? -23.677 5.177 40.309 1.00 88.06 88 GLU A O 1
ATOM 706 N N . GLU A 1 89 ? -23.584 3.504 41.798 1.00 91.06 89 GLU A N 1
ATOM 707 C CA . GLU A 1 89 ? -22.345 2.914 41.274 1.00 91.06 89 GLU A CA 1
ATOM 708 C C . GLU A 1 89 ? -22.502 2.482 39.812 1.00 91.06 89 GLU A C 1
ATOM 710 O O . GLU A 1 89 ? -21.632 2.759 38.983 1.00 91.06 89 GLU A O 1
ATOM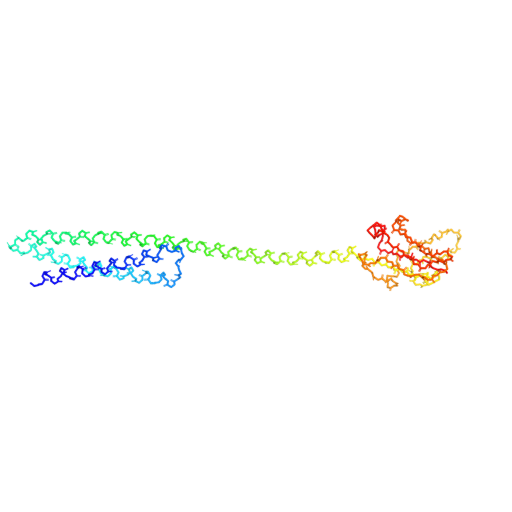 715 N N . LYS A 1 90 ? -23.626 1.840 39.473 1.00 85.25 90 LYS A N 1
ATOM 716 C CA . LYS A 1 90 ? -23.919 1.415 38.097 1.00 85.25 90 LYS A CA 1
ATOM 717 C C . LYS A 1 90 ? -24.189 2.587 37.159 1.00 85.25 90 LYS A C 1
ATOM 719 O O . LYS A 1 90 ? -23.749 2.568 36.014 1.00 85.25 90 LYS A O 1
ATOM 724 N N . ASP A 1 91 ? -24.845 3.633 37.649 1.00 79.94 91 ASP A N 1
ATOM 725 C CA . ASP A 1 91 ? -25.049 4.879 36.904 1.00 79.94 91 ASP A CA 1
ATOM 726 C C . ASP A 1 91 ? -23.715 5.584 36.594 1.00 79.94 91 ASP A C 1
ATOM 728 O O . ASP A 1 91 ? -23.512 6.101 35.495 1.00 79.94 91 ASP A O 1
ATOM 732 N N . ALA A 1 92 ? -22.760 5.560 37.525 1.00 88.94 92 ALA A N 1
ATOM 733 C CA . ALA A 1 92 ? -21.414 6.070 37.278 1.00 88.94 92 ALA A CA 1
ATOM 734 C C . ALA A 1 92 ? -20.647 5.206 36.260 1.00 88.94 92 ALA A C 1
ATOM 736 O O . ALA A 1 92 ? -20.047 5.745 35.328 1.00 88.94 92 ALA A O 1
ATOM 737 N N . GLN A 1 93 ? -20.703 3.875 36.397 1.00 85.00 93 GLN A N 1
ATOM 738 C CA . GLN A 1 93 ? -20.042 2.933 35.483 1.00 85.00 93 GLN A CA 1
ATOM 739 C C . GLN A 1 93 ? -20.543 3.085 34.041 1.00 85.00 93 GLN A C 1
ATOM 741 O O . GLN A 1 93 ? -19.726 3.203 33.124 1.00 85.00 93 GLN A O 1
ATOM 746 N N . ILE A 1 94 ? -21.862 3.177 33.827 1.00 82.31 94 ILE A N 1
ATOM 747 C CA . ILE A 1 94 ? -22.422 3.325 32.476 1.00 82.31 94 ILE A CA 1
ATOM 748 C C . ILE A 1 94 ? -22.035 4.658 31.820 1.00 82.31 94 ILE A C 1
ATOM 750 O O . ILE A 1 94 ? -21.779 4.708 30.615 1.00 82.31 94 ILE A O 1
ATOM 754 N N . ASN A 1 95 ? -21.925 5.736 32.604 1.00 81.88 95 ASN A N 1
ATOM 755 C CA . ASN A 1 95 ? -21.480 7.034 32.095 1.00 81.88 95 ASN A CA 1
ATOM 756 C C . ASN A 1 95 ? -20.007 6.996 31.654 1.00 81.88 95 ASN A C 1
ATOM 758 O O . ASN A 1 95 ? -19.670 7.564 30.613 1.00 81.88 95 ASN A O 1
ATOM 762 N N . THR A 1 96 ? -19.147 6.285 32.391 1.00 86.81 96 THR A N 1
ATOM 763 C CA . THR A 1 96 ? -17.752 6.045 31.985 1.00 86.81 96 THR A CA 1
ATOM 764 C C . THR A 1 96 ? -17.683 5.261 30.675 1.00 86.81 96 THR A C 1
ATOM 766 O O . THR A 1 96 ? -17.034 5.722 29.734 1.00 86.81 96 THR A O 1
ATOM 769 N N . LEU A 1 97 ? -18.407 4.138 30.572 1.00 82.44 97 LEU A N 1
ATOM 770 C CA . LEU A 1 97 ? -18.432 3.305 29.360 1.00 82.44 97 LEU A CA 1
ATOM 771 C C . LEU A 1 97 ? -18.878 4.094 28.122 1.00 82.44 97 LEU A C 1
ATOM 773 O O . LEU A 1 97 ? -18.296 3.963 27.045 1.00 82.44 97 LEU A O 1
ATOM 777 N N . ARG A 1 98 ? -19.874 4.973 28.274 1.00 80.06 98 ARG A N 1
ATOM 778 C CA . ARG A 1 98 ? -20.321 5.865 27.197 1.00 80.06 98 ARG A CA 1
ATOM 779 C C . ARG A 1 98 ? -19.221 6.835 26.754 1.00 80.06 98 ARG A C 1
ATOM 781 O O . ARG A 1 98 ? -19.031 7.026 25.554 1.00 80.06 98 ARG A O 1
ATOM 788 N N . GLY A 1 99 ? -18.507 7.441 27.702 1.00 83.31 99 GLY A N 1
ATOM 789 C CA . GLY A 1 99 ? -17.408 8.361 27.396 1.00 83.31 99 GLY A CA 1
ATOM 790 C C . GLY A 1 99 ? -16.244 7.677 26.669 1.00 83.31 99 GLY A C 1
ATOM 791 O O . GLY A 1 99 ? -15.643 8.261 25.766 1.00 83.31 99 GLY A O 1
ATOM 792 N N . GLU A 1 100 ? -15.936 6.429 27.020 1.00 81.81 100 GLU A N 1
ATOM 793 C CA . GLU A 1 100 ? -14.936 5.617 26.316 1.00 81.81 100 GLU A CA 1
ATOM 794 C C . GLU A 1 100 ? -15.377 5.270 24.888 1.00 81.81 100 GLU A C 1
ATOM 796 O O . GLU A 1 100 ? -14.581 5.392 23.953 1.00 81.81 100 GLU A O 1
ATOM 801 N N . LEU A 1 101 ? -16.655 4.926 24.696 1.00 79.25 101 LEU A N 1
ATOM 802 C CA . LEU A 1 101 ? -17.218 4.628 23.377 1.00 79.25 101 LEU A CA 1
ATOM 803 C C . LEU A 1 101 ? -17.182 5.847 22.440 1.00 79.25 101 LEU A C 1
ATOM 805 O O . LEU A 1 101 ? -16.858 5.719 21.259 1.00 79.25 101 LEU A O 1
ATOM 809 N N . GLU A 1 102 ? -17.470 7.041 22.961 1.00 79.81 102 GLU A N 1
ATOM 810 C CA . GLU A 1 102 ? -17.381 8.291 22.199 1.00 79.81 102 GLU A CA 1
ATOM 811 C C . GLU A 1 102 ? -15.943 8.579 21.742 1.00 79.81 102 GLU A C 1
ATOM 813 O O . GLU A 1 102 ? -15.708 8.853 20.562 1.00 79.81 102 GLU A O 1
ATOM 818 N N . LYS A 1 103 ? -14.959 8.420 22.638 1.00 79.88 103 LYS A N 1
ATOM 819 C CA . LYS A 1 103 ? -13.533 8.543 22.287 1.00 79.88 103 LYS A CA 1
ATOM 820 C C . LYS A 1 103 ? -13.123 7.536 21.214 1.00 79.88 103 LYS A C 1
ATOM 822 O O . LYS A 1 103 ? -12.435 7.903 20.262 1.00 79.88 103 LYS A O 1
ATOM 827 N N . MET A 1 104 ? -13.567 6.286 21.339 1.00 74.25 104 MET A N 1
ATOM 828 C CA . MET A 1 104 ? -13.289 5.235 20.360 1.00 74.25 104 MET A CA 1
ATOM 829 C C . MET A 1 104 ? -13.912 5.548 18.990 1.00 74.25 104 MET A C 1
ATOM 831 O O . MET A 1 104 ? -13.290 5.300 17.959 1.00 74.25 104 MET A O 1
ATOM 835 N N . ASN A 1 105 ? -15.102 6.157 18.948 1.00 73.06 105 ASN A N 1
ATOM 836 C CA . ASN A 1 105 ? -15.720 6.596 17.694 1.00 73.06 105 ASN A CA 1
ATOM 837 C C . ASN A 1 105 ? -14.910 7.685 16.987 1.00 73.06 105 ASN A C 1
ATOM 839 O O . ASN A 1 105 ? -14.700 7.587 15.778 1.00 73.06 105 ASN A O 1
ATOM 843 N N . ILE A 1 106 ? -14.413 8.672 17.734 1.00 72.62 106 ILE A N 1
ATOM 844 C CA . ILE A 1 106 ? -13.539 9.717 17.185 1.00 72.62 106 ILE A CA 1
ATOM 845 C C . ILE A 1 106 ? -12.250 9.097 16.623 1.00 72.62 106 ILE A C 1
ATOM 847 O O . ILE A 1 106 ? -11.824 9.452 15.524 1.00 72.62 106 ILE A O 1
ATOM 851 N N . GLN A 1 107 ? -11.652 8.135 17.335 1.00 67.12 107 GLN A N 1
ATOM 852 C CA . GLN A 1 107 ? -10.453 7.432 16.866 1.00 67.12 107 GLN A CA 1
ATOM 853 C C . GLN A 1 107 ? -10.709 6.627 15.588 1.00 67.12 107 GLN A C 1
ATOM 855 O O . GLN A 1 107 ? -9.924 6.736 14.652 1.00 67.12 107 GLN A O 1
ATOM 860 N N . VAL A 1 108 ? -11.813 5.875 15.504 1.00 68.12 108 VAL A N 1
ATOM 861 C CA . VAL A 1 108 ? -12.169 5.113 14.292 1.00 68.12 108 VAL A CA 1
ATOM 862 C C . VAL A 1 108 ? -12.415 6.039 13.102 1.00 68.12 108 VAL A C 1
ATOM 864 O O . VAL A 1 108 ? -11.959 5.732 12.004 1.00 68.12 108 VAL A O 1
ATOM 867 N N . ALA A 1 109 ? -13.094 7.172 13.299 1.00 68.00 109 ALA A N 1
ATOM 868 C CA . ALA A 1 109 ? -13.307 8.149 12.231 1.00 68.00 109 ALA A CA 1
ATOM 869 C C . ALA A 1 109 ? -11.976 8.731 11.723 1.00 68.00 109 ALA A C 1
ATOM 871 O O . ALA A 1 109 ? -11.761 8.808 10.516 1.00 68.00 109 ALA A O 1
ATOM 872 N N . ASN A 1 110 ? -11.057 9.068 12.635 1.00 66.50 110 ASN A N 1
ATOM 873 C CA . ASN A 1 110 ? -9.721 9.547 12.283 1.00 66.50 110 ASN A CA 1
ATOM 874 C C . ASN A 1 110 ? -8.909 8.471 11.537 1.00 66.50 110 ASN A C 1
ATOM 876 O O . ASN A 1 110 ? -8.386 8.737 10.461 1.00 66.50 110 ASN A O 1
ATOM 880 N N . LEU A 1 111 ? -8.876 7.235 12.047 1.00 62.59 111 LEU A N 1
ATOM 881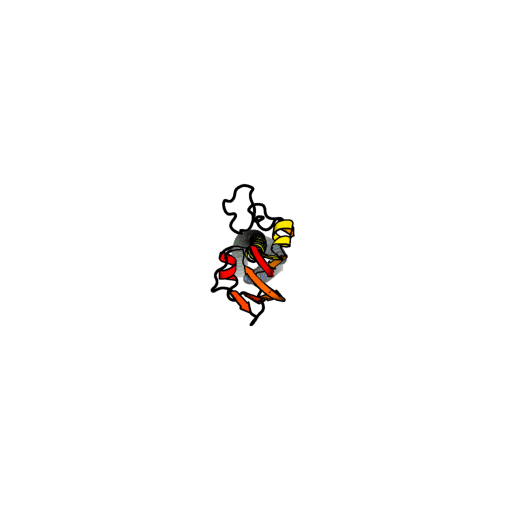 C CA . LEU A 1 111 ? -8.202 6.113 11.382 1.00 62.59 111 LEU A CA 1
ATOM 882 C C . LEU A 1 111 ? -8.791 5.830 9.996 1.00 62.59 111 LEU A C 1
ATOM 884 O O . LEU A 1 111 ? -8.039 5.624 9.054 1.00 62.59 111 LEU A O 1
ATOM 888 N N . SER A 1 112 ? -10.117 5.880 9.848 1.00 65.94 112 SER A N 1
ATOM 889 C CA . SER A 1 112 ? -10.779 5.694 8.547 1.00 65.94 112 SER A CA 1
ATOM 890 C C . SER A 1 112 ? -10.384 6.792 7.557 1.00 65.94 112 SER A C 1
ATOM 892 O O . SER A 1 112 ? -10.129 6.502 6.393 1.00 65.94 112 SER A O 1
ATOM 894 N N . SER A 1 113 ? -10.278 8.042 8.023 1.00 68.06 113 SER A N 1
ATOM 895 C CA . SER A 1 113 ? -9.791 9.157 7.205 1.00 68.06 113 SER A CA 1
ATOM 896 C C . SER A 1 113 ? -8.329 8.970 6.790 1.00 68.06 113 SER A C 1
ATOM 898 O O . SER A 1 113 ? -8.000 9.215 5.636 1.00 68.06 113 SER A O 1
ATOM 900 N N . GLN A 1 114 ? -7.464 8.513 7.703 1.00 66.25 114 GLN A N 1
ATOM 901 C CA . GLN A 1 114 ? -6.056 8.229 7.397 1.00 66.25 114 GLN A CA 1
ATOM 902 C C . GLN A 1 114 ? -5.911 7.077 6.398 1.00 66.25 114 GLN A C 1
ATOM 904 O O . GLN A 1 114 ? -5.067 7.142 5.512 1.00 66.25 114 GLN A O 1
ATOM 909 N N . VAL A 1 115 ? -6.733 6.028 6.515 1.00 71.31 115 VAL A N 1
ATOM 910 C CA . VAL A 1 115 ? -6.744 4.915 5.554 1.00 71.31 115 VAL A CA 1
ATOM 911 C C . VAL A 1 115 ? -7.166 5.401 4.169 1.00 71.31 115 VAL A C 1
ATOM 913 O O . VAL A 1 115 ? -6.475 5.092 3.205 1.00 71.31 115 VAL A O 1
ATOM 916 N N . ALA A 1 116 ? -8.224 6.209 4.066 1.00 68.75 116 ALA A N 1
ATOM 917 C CA . ALA A 1 116 ? -8.658 6.771 2.786 1.00 68.75 116 ALA A CA 1
ATOM 918 C C . ALA A 1 116 ? -7.573 7.653 2.135 1.00 68.75 116 ALA A C 1
ATOM 920 O O . ALA A 1 116 ? -7.325 7.543 0.937 1.00 68.75 116 ALA A O 1
ATOM 921 N N . GLU A 1 117 ? -6.877 8.480 2.925 1.00 73.19 117 GLU A N 1
ATOM 922 C CA . GLU A 1 117 ? -5.741 9.281 2.446 1.00 73.19 117 GLU A CA 1
ATOM 923 C C . GLU A 1 117 ? -4.580 8.391 1.966 1.00 73.19 117 GLU A C 1
ATOM 925 O O . GLU A 1 117 ? -4.004 8.627 0.903 1.00 73.19 117 GLU A O 1
ATOM 930 N N . LEU A 1 118 ? -4.252 7.328 2.709 1.00 71.50 118 LEU A N 1
ATOM 931 C CA . LEU A 1 118 ? -3.216 6.368 2.315 1.00 71.50 118 LEU A CA 1
ATOM 932 C C . LEU A 1 118 ? -3.578 5.609 1.030 1.00 71.50 118 LEU A C 1
ATOM 934 O O . LEU A 1 118 ? -2.692 5.355 0.209 1.00 71.50 118 LEU A O 1
ATOM 938 N N . GLU A 1 119 ? -4.848 5.249 0.844 1.00 68.25 119 GLU A N 1
ATOM 939 C CA . GLU A 1 119 ? -5.344 4.615 -0.382 1.00 68.25 119 GLU A CA 1
ATOM 940 C C . GLU A 1 119 ? -5.200 5.551 -1.590 1.00 68.25 119 GLU A C 1
ATOM 942 O O . GLU A 1 119 ? -4.656 5.134 -2.616 1.00 68.25 119 GLU A O 1
ATOM 947 N N . GLU A 1 120 ? -5.580 6.827 -1.452 1.00 75.56 120 GLU A N 1
ATOM 948 C CA . GLU A 1 120 ? -5.422 7.838 -2.507 1.00 75.56 120 GLU A CA 1
ATOM 949 C C . GLU A 1 120 ? -3.945 8.045 -2.882 1.00 75.56 120 GLU A C 1
ATOM 951 O O . GLU A 1 120 ? -3.579 7.983 -4.060 1.00 75.56 120 GLU A O 1
ATOM 956 N N . VAL A 1 121 ? -3.067 8.213 -1.886 1.00 73.25 121 VAL A N 1
ATOM 957 C CA . VAL A 1 121 ? -1.616 8.357 -2.109 1.00 73.25 121 VAL A CA 1
ATOM 958 C C . VAL A 1 121 ? -1.035 7.117 -2.793 1.00 73.25 121 VAL A C 1
ATOM 960 O O . VAL A 1 121 ? -0.162 7.233 -3.657 1.00 73.25 121 VAL A O 1
ATOM 963 N N . THR A 1 122 ? -1.500 5.924 -2.421 1.00 71.19 122 THR A N 1
ATOM 964 C CA . THR A 1 122 ? -1.043 4.669 -3.034 1.00 71.19 122 THR A CA 1
ATOM 965 C C . THR A 1 122 ? -1.463 4.586 -4.497 1.00 71.19 122 THR A C 1
ATOM 967 O O . THR A 1 122 ? -0.638 4.237 -5.343 1.00 71.19 122 THR A O 1
ATOM 970 N N . GLN A 1 123 ? -2.705 4.961 -4.814 1.00 72.88 123 GLN A N 1
ATOM 971 C CA . GLN A 1 123 ? -3.204 4.983 -6.187 1.00 72.88 123 GLN A CA 1
ATOM 972 C C . GLN A 1 123 ? -2.404 5.955 -7.065 1.00 72.88 123 GLN A C 1
ATOM 974 O O . GLN A 1 123 ? -1.928 5.564 -8.131 1.00 72.88 123 GLN A O 1
ATOM 979 N N . GLN A 1 124 ? -2.176 7.184 -6.588 1.00 75.31 124 GLN A N 1
ATOM 980 C CA . GLN A 1 124 ? -1.375 8.182 -7.307 1.00 75.31 124 GLN A CA 1
ATOM 981 C C . GLN A 1 124 ? 0.054 7.685 -7.573 1.00 75.31 124 GLN A C 1
ATOM 983 O O . GLN A 1 124 ? 0.579 7.834 -8.677 1.00 75.31 124 GLN A O 1
ATOM 988 N N . LYS A 1 125 ? 0.687 7.044 -6.581 1.00 68.81 125 LYS A N 1
ATOM 989 C CA . LYS A 1 125 ? 2.035 6.478 -6.740 1.00 68.81 125 LYS A CA 1
ATOM 990 C C . LYS A 1 125 ? 2.088 5.354 -7.766 1.00 68.81 125 LYS A C 1
ATOM 992 O O . LYS A 1 125 ? 3.064 5.277 -8.509 1.00 68.81 125 LYS A O 1
ATOM 997 N N . GLU A 1 126 ? 1.082 4.486 -7.810 1.00 72.56 126 GLU A N 1
ATOM 998 C CA . GLU A 1 126 ? 1.048 3.405 -8.796 1.00 72.56 126 GLU A CA 1
ATOM 999 C C . GLU A 1 126 ? 0.934 3.971 -10.220 1.00 72.56 126 GLU A C 1
ATOM 1001 O O . GLU A 1 126 ? 1.680 3.553 -11.104 1.00 72.56 126 GLU A O 1
ATOM 1006 N N . GLU A 1 127 ? 0.098 4.990 -10.433 1.00 80.25 127 GLU A N 1
ATOM 1007 C CA . GLU A 1 127 ? -0.012 5.684 -11.724 1.00 80.25 127 GLU A CA 1
ATOM 1008 C C . GLU A 1 127 ? 1.314 6.340 -12.151 1.00 80.25 127 GLU A C 1
ATOM 1010 O O . GLU A 1 127 ? 1.758 6.170 -13.293 1.00 80.25 127 GLU A O 1
ATOM 1015 N N . GLU A 1 128 ? 2.001 7.031 -11.233 1.00 77.25 128 GLU A N 1
ATOM 1016 C CA . GLU A 1 128 ? 3.327 7.608 -11.499 1.00 77.25 128 GLU A CA 1
ATOM 1017 C C . GLU A 1 128 ? 4.372 6.538 -11.841 1.00 77.25 128 GLU A C 1
ATOM 1019 O O . GLU A 1 128 ? 5.185 6.724 -12.753 1.00 77.25 128 GLU A O 1
ATOM 1024 N N . ILE A 1 129 ? 4.357 5.405 -11.133 1.00 82.00 129 ILE A N 1
ATOM 1025 C CA . ILE A 1 129 ? 5.263 4.282 -11.392 1.00 82.00 129 ILE A CA 1
ATOM 1026 C C . ILE A 1 129 ? 5.034 3.721 -12.795 1.00 82.00 129 ILE A C 1
ATOM 1028 O O . ILE A 1 129 ? 6.012 3.470 -13.505 1.00 82.00 129 ILE A O 1
ATOM 1032 N N . GLN A 1 130 ? 3.780 3.5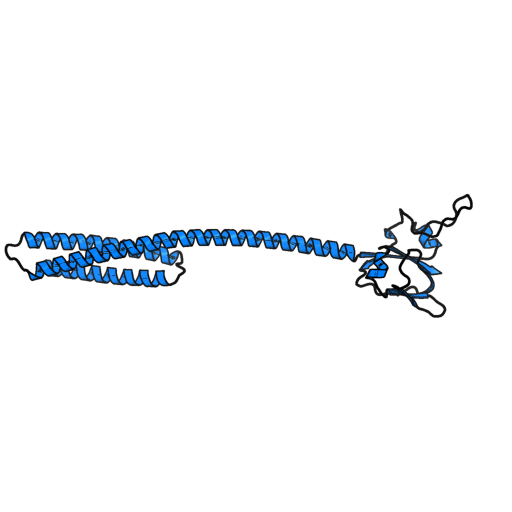30 -13.210 1.00 80.94 130 GLN A N 1
ATOM 1033 C CA . GLN A 1 130 ? 3.479 3.017 -14.548 1.00 80.94 130 GLN A CA 1
ATOM 1034 C C . GLN A 1 130 ? 3.936 3.992 -15.633 1.00 80.94 130 GLN A C 1
ATOM 1036 O O . GLN A 1 130 ? 4.654 3.590 -16.551 1.00 80.94 130 GLN A O 1
ATOM 1041 N N . LYS A 1 131 ? 3.665 5.291 -15.466 1.00 84.56 131 LYS A N 1
ATOM 1042 C CA . LYS A 1 131 ? 4.150 6.321 -16.394 1.00 84.56 131 LYS A CA 1
ATOM 1043 C C . LYS A 1 131 ? 5.678 6.325 -16.507 1.00 84.56 131 LYS A C 1
ATOM 1045 O O . LYS A 1 131 ? 6.224 6.366 -17.609 1.00 84.56 131 LYS A O 1
ATOM 1050 N N . HIS A 1 132 ? 6.391 6.255 -15.383 1.00 80.06 132 HIS A N 1
ATOM 1051 C CA . HIS A 1 132 ? 7.853 6.202 -15.406 1.00 80.06 132 HIS A CA 1
ATOM 1052 C C . HIS A 1 132 ? 8.387 4.921 -16.053 1.00 80.06 132 HIS A C 1
ATOM 1054 O O . HIS A 1 132 ? 9.397 4.985 -16.754 1.00 80.06 132 HIS A O 1
ATOM 1060 N N . LYS A 1 133 ? 7.729 3.771 -15.858 1.00 85.75 133 LYS A N 1
ATOM 1061 C CA . LYS A 1 133 ? 8.107 2.519 -16.531 1.00 85.75 133 LYS A CA 1
ATOM 1062 C C . LYS A 1 133 ? 7.982 2.639 -18.047 1.00 85.75 133 LYS A C 1
ATOM 1064 O O . LYS A 1 133 ? 8.943 2.317 -18.742 1.00 85.75 133 LYS A O 1
ATOM 1069 N N . GLU A 1 134 ? 6.861 3.160 -18.541 1.00 90.50 134 GLU A N 1
ATOM 1070 C CA . GLU A 1 134 ? 6.653 3.399 -19.976 1.00 90.50 134 GLU A CA 1
ATOM 1071 C C . GLU A 1 134 ? 7.708 4.361 -20.541 1.00 90.50 134 GLU A C 1
ATOM 1073 O O . GLU A 1 134 ? 8.325 4.093 -21.575 1.00 90.50 134 GLU A O 1
ATOM 1078 N N . GLU A 1 135 ? 7.992 5.460 -19.835 1.00 88.50 135 GLU A N 1
ATOM 1079 C CA . GLU A 1 135 ? 9.037 6.400 -20.247 1.00 88.50 135 GLU A CA 1
ATOM 1080 C C . GLU A 1 135 ? 10.429 5.759 -20.290 1.00 88.50 135 GLU A C 1
ATOM 1082 O O . GLU A 1 135 ? 11.203 6.031 -21.213 1.00 88.50 135 GLU A O 1
ATOM 1087 N N . ILE A 1 136 ? 10.768 4.931 -19.297 1.00 88.56 136 ILE A N 1
ATOM 1088 C CA . ILE A 1 136 ? 12.041 4.203 -19.249 1.00 88.56 136 ILE A CA 1
ATOM 1089 C C . ILE A 1 136 ? 12.127 3.229 -20.418 1.00 88.56 136 ILE A C 1
ATOM 1091 O O . ILE A 1 136 ? 13.169 3.183 -21.072 1.00 88.56 136 ILE A O 1
ATOM 1095 N N . GLU A 1 137 ? 11.064 2.486 -20.717 1.00 91.94 137 GLU A N 1
ATOM 1096 C CA . GLU A 1 137 ? 11.033 1.544 -21.836 1.00 91.94 137 GLU A CA 1
ATOM 1097 C C . GLU A 1 137 ? 11.238 2.262 -23.177 1.00 91.94 137 GLU A C 1
ATOM 1099 O O . GLU A 1 137 ? 12.118 1.881 -23.958 1.00 91.94 137 GLU A O 1
ATOM 1104 N N . ILE A 1 138 ? 10.519 3.366 -23.409 1.00 91.81 138 ILE A N 1
ATOM 1105 C CA . ILE A 1 138 ? 10.668 4.191 -24.616 1.00 91.81 138 ILE A CA 1
ATOM 1106 C C . ILE A 1 138 ? 12.098 4.732 -24.725 1.00 91.81 138 ILE A C 1
ATOM 1108 O O . ILE A 1 138 ? 12.748 4.567 -25.761 1.00 91.81 138 ILE A O 1
ATOM 1112 N N . LYS A 1 139 ? 12.623 5.353 -23.660 1.00 89.81 139 LYS A N 1
ATOM 1113 C CA . LYS A 1 139 ? 13.986 5.917 -23.645 1.00 89.81 139 LYS A CA 1
ATOM 1114 C C . LYS A 1 139 ? 15.041 4.830 -23.858 1.00 89.81 139 LYS A C 1
ATOM 1116 O O . LYS A 1 139 ? 15.989 5.047 -24.608 1.00 89.81 139 LYS A O 1
ATOM 1121 N N . THR A 1 140 ? 14.853 3.655 -23.265 1.00 90.94 140 THR A N 1
ATOM 1122 C CA . THR A 1 140 ? 15.748 2.498 -23.423 1.00 90.94 140 THR A CA 1
ATOM 1123 C C . THR A 1 140 ? 15.743 2.005 -24.867 1.00 90.94 140 THR A C 1
ATOM 1125 O O . THR A 1 140 ? 16.806 1.832 -25.462 1.00 90.94 140 THR A O 1
ATOM 1128 N N . SER A 1 141 ? 14.561 1.862 -25.473 1.00 91.38 141 SER A N 1
ATOM 1129 C CA . SER A 1 141 ? 14.417 1.488 -26.884 1.00 91.38 141 SER A CA 1
ATOM 1130 C C . SER A 1 141 ? 15.095 2.500 -27.816 1.00 91.38 141 SER A C 1
ATOM 1132 O O . SER A 1 141 ? 15.822 2.115 -28.735 1.00 91.38 141 SER A O 1
ATOM 1134 N N . LEU A 1 142 ? 14.936 3.802 -27.552 1.00 89.19 142 LEU A N 1
ATOM 1135 C CA . LEU A 1 142 ? 15.590 4.868 -28.318 1.00 89.19 142 LEU A CA 1
ATOM 1136 C C . LEU A 1 142 ? 17.118 4.838 -28.175 1.00 89.19 142 LEU A C 1
ATOM 1138 O O . LEU A 1 142 ? 17.823 4.928 -29.180 1.00 89.19 142 LEU A O 1
ATOM 1142 N N . LEU A 1 143 ? 17.639 4.673 -26.954 1.00 89.75 143 LEU A N 1
ATOM 1143 C CA . LEU A 1 143 ? 19.082 4.590 -26.688 1.00 89.75 143 LEU A CA 1
ATOM 1144 C C . LEU A 1 143 ? 19.729 3.375 -27.358 1.00 89.75 143 LEU A C 1
ATOM 1146 O O . LEU A 1 143 ? 20.869 3.464 -27.832 1.00 89.75 143 LEU A O 1
ATOM 1150 N N . ASN A 1 144 ? 18.991 2.269 -27.425 1.00 93.69 144 ASN A N 1
ATOM 1151 C CA . ASN A 1 144 ? 19.460 1.015 -27.998 1.00 93.69 144 ASN A CA 1
ATOM 1152 C C . ASN A 1 144 ? 19.188 0.893 -29.501 1.00 93.69 144 ASN A C 1
ATOM 1154 O O . ASN A 1 144 ? 19.675 -0.038 -30.134 1.00 93.69 144 ASN A O 1
ATOM 1158 N N . THR A 1 145 ? 18.471 1.840 -30.107 1.00 94.81 145 THR A N 1
ATOM 1159 C CA . THR A 1 145 ? 18.244 1.848 -31.553 1.00 94.81 145 THR A CA 1
ATOM 1160 C C . THR A 1 145 ? 19.466 2.398 -32.292 1.00 94.81 145 THR A C 1
ATOM 1162 O O . THR A 1 145 ? 19.960 3.491 -32.002 1.00 94.81 145 THR A O 1
ATOM 1165 N N . ALA A 1 146 ? 19.920 1.665 -33.303 1.00 95.12 146 ALA A N 1
ATOM 1166 C CA . ALA A 1 146 ? 20.844 2.152 -34.319 1.00 95.12 146 ALA A CA 1
ATOM 1167 C C . ALA A 1 146 ? 20.394 1.707 -35.715 1.00 95.12 146 ALA A C 1
ATOM 1169 O O . ALA A 1 146 ? 19.368 1.047 -35.880 1.00 95.12 146 ALA A O 1
ATOM 1170 N N . TYR A 1 147 ? 21.152 2.107 -36.726 1.00 95.62 147 TYR A N 1
ATOM 1171 C CA . TYR A 1 147 ? 20.811 1.941 -38.128 1.00 95.62 147 TYR A CA 1
ATOM 1172 C C . TYR A 1 147 ? 22.066 1.571 -38.912 1.00 95.62 147 TYR A C 1
ATOM 1174 O O . TYR A 1 147 ? 23.114 2.187 -38.709 1.00 95.62 147 TYR A O 1
ATOM 1182 N N . TYR A 1 148 ? 21.979 0.610 -39.831 1.00 95.69 148 TYR A N 1
ATOM 1183 C CA . TYR A 1 148 ? 23.084 0.319 -40.747 1.00 95.69 148 TYR A CA 1
ATOM 1184 C C . TYR A 1 148 ? 22.639 0.220 -42.209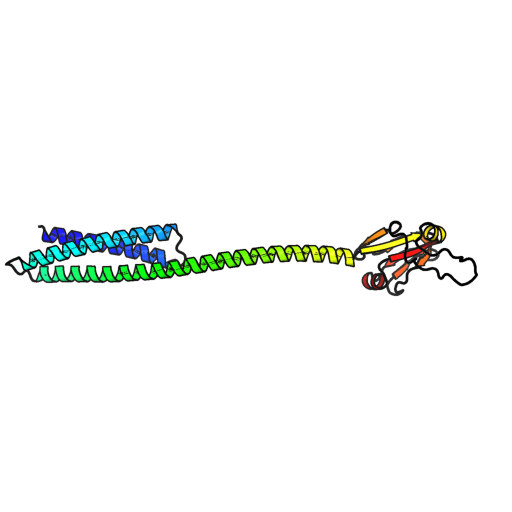 1.00 95.69 148 TYR A C 1
ATOM 1186 O O . TYR A 1 148 ? 21.511 -0.169 -42.501 1.00 95.69 148 TYR A O 1
ATOM 1194 N N . ALA A 1 149 ? 23.544 0.564 -43.122 1.00 95.88 149 ALA A N 1
ATOM 1195 C CA . ALA A 1 149 ? 23.381 0.418 -44.561 1.00 95.88 149 ALA A CA 1
ATOM 1196 C C . ALA A 1 149 ? 24.627 -0.242 -45.163 1.00 95.88 149 ALA A C 1
ATOM 1198 O O . ALA A 1 149 ? 25.760 0.118 -44.828 1.00 95.88 149 ALA A O 1
ATOM 1199 N N . ILE A 1 150 ? 24.407 -1.193 -46.068 1.00 95.06 150 ILE A N 1
ATOM 1200 C CA . ILE A 1 150 ? 25.454 -1.852 -46.852 1.00 95.06 150 ILE A CA 1
ATOM 1201 C C . ILE A 1 150 ? 25.150 -1.611 -48.323 1.00 95.06 150 ILE A C 1
ATOM 1203 O O . ILE A 1 150 ? 23.998 -1.691 -48.752 1.00 95.06 150 ILE A O 1
ATOM 1207 N N . GLY A 1 151 ? 26.179 -1.312 -49.103 1.00 93.81 151 GLY A N 1
ATOM 1208 C CA . GLY A 1 151 ? 26.040 -1.249 -50.547 1.00 93.81 151 GLY A CA 1
ATOM 1209 C C . GLY A 1 151 ? 27.357 -0.966 -51.237 1.00 93.81 151 GLY A C 1
ATOM 1210 O O . GLY A 1 151 ? 28.347 -0.557 -50.625 1.00 93.81 151 GLY A O 1
ATOM 1211 N N . THR A 1 152 ? 27.361 -1.161 -52.544 1.00 93.50 152 THR A N 1
ATOM 1212 C CA . THR A 1 152 ? 28.430 -0.648 -53.393 1.00 93.50 152 THR A CA 1
ATOM 1213 C C . THR A 1 152 ? 28.425 0.878 -53.359 1.00 93.50 152 THR A C 1
ATOM 1215 O O . THR A 1 152 ? 27.406 1.527 -53.102 1.00 93.50 152 THR A O 1
ATOM 1218 N N . LYS A 1 153 ? 29.561 1.492 -53.694 1.00 90.44 153 LYS A N 1
ATOM 1219 C CA . LYS A 1 153 ? 29.666 2.955 -53.810 1.00 90.44 153 LYS A CA 1
ATOM 1220 C C . LYS A 1 153 ? 28.564 3.559 -54.691 1.00 90.44 153 LYS A C 1
ATOM 1222 O O . LYS A 1 153 ? 28.050 4.630 -54.381 1.00 90.44 153 LYS A O 1
ATOM 1227 N N . LYS A 1 154 ? 28.206 2.874 -55.783 1.00 90.00 154 LYS A N 1
ATOM 1228 C CA . LYS A 1 154 ? 27.146 3.303 -56.700 1.00 90.00 154 LYS A CA 1
ATOM 1229 C C . LYS A 1 154 ? 25.778 3.269 -56.021 1.00 90.00 154 LYS A C 1
ATOM 1231 O O . LYS A 1 154 ? 25.086 4.277 -56.055 1.00 90.00 154 LYS A O 1
ATOM 1236 N N . GLU A 1 155 ? 25.423 2.163 -55.369 1.00 92.06 155 GLU A N 1
ATOM 1237 C CA . GLU A 1 155 ? 24.137 2.018 -54.671 1.00 92.06 155 GLU A CA 1
ATOM 1238 C C . GLU A 1 155 ? 23.988 3.028 -53.535 1.00 92.06 155 GLU A C 1
ATOM 1240 O O . GLU A 1 155 ? 22.958 3.690 -53.444 1.00 92.06 155 GLU A O 1
ATOM 1245 N N . LEU A 1 156 ? 25.023 3.206 -52.709 1.00 91.94 156 LEU A N 1
ATOM 1246 C CA . LEU A 1 156 ? 25.000 4.175 -51.611 1.00 91.94 156 LEU A CA 1
ATOM 1247 C C . LEU A 1 156 ? 24.854 5.617 -52.123 1.00 91.94 156 LEU A C 1
ATOM 1249 O O . LEU A 1 156 ? 24.187 6.434 -51.492 1.00 91.94 156 LEU A O 1
ATOM 1253 N N . ALA A 1 157 ? 25.461 5.952 -53.262 1.00 89.69 157 ALA A N 1
ATOM 1254 C CA . ALA A 1 157 ? 25.353 7.287 -53.844 1.00 89.69 157 ALA A CA 1
ATOM 1255 C C . ALA A 1 157 ? 24.019 7.513 -54.581 1.00 89.69 157 ALA A C 1
ATOM 1257 O O . ALA A 1 157 ? 23.458 8.607 -54.512 1.00 89.69 157 ALA A O 1
ATOM 1258 N N . ASP A 1 158 ? 23.506 6.495 -55.279 1.00 91.19 158 ASP A N 1
ATOM 1259 C CA . ASP A 1 158 ? 22.225 6.551 -55.992 1.00 91.19 158 ASP A CA 1
ATOM 1260 C C . ASP A 1 158 ? 21.033 6.560 -55.015 1.00 91.19 158 ASP A C 1
ATOM 1262 O O . ASP A 1 158 ? 20.033 7.218 -55.290 1.00 91.19 158 ASP A O 1
ATOM 1266 N N . ASN A 1 159 ? 21.177 5.954 -53.830 1.00 91.62 159 ASN A N 1
ATOM 1267 C CA . ASN A 1 159 ? 20.201 6.026 -52.734 1.00 91.62 159 ASN A CA 1
ATOM 1268 C C . ASN A 1 159 ? 20.385 7.243 -51.810 1.00 91.62 159 ASN A C 1
ATOM 1270 O O . ASN A 1 159 ? 19.788 7.292 -50.739 1.00 91.62 159 ASN A O 1
ATOM 1274 N N . ASN A 1 160 ? 21.194 8.235 -52.196 1.00 91.06 160 ASN A N 1
ATOM 1275 C CA . ASN A 1 160 ? 21.410 9.460 -51.420 1.00 91.06 160 ASN A CA 1
ATOM 1276 C C . ASN A 1 160 ? 21.966 9.226 -49.995 1.00 91.06 160 ASN A C 1
ATOM 1278 O O . ASN A 1 160 ? 21.646 9.968 -49.072 1.00 91.06 160 ASN A O 1
ATOM 1282 N N . ILE A 1 161 ? 22.794 8.198 -49.792 1.00 90.00 161 ILE A N 1
ATOM 1283 C CA . ILE A 1 161 ? 23.425 7.890 -48.495 1.00 90.00 161 ILE A CA 1
ATOM 1284 C C . ILE A 1 161 ? 24.769 8.597 -48.357 1.00 90.00 161 ILE A C 1
ATOM 1286 O O . ILE A 1 161 ? 25.080 9.178 -47.318 1.00 90.00 161 ILE A O 1
ATOM 1290 N N . ILE A 1 162 ? 25.564 8.576 -49.425 1.00 87.56 162 ILE A N 1
ATOM 1291 C CA . ILE A 1 162 ? 26.888 9.201 -49.471 1.00 87.56 162 ILE A CA 1
ATOM 1292 C C . ILE A 1 162 ? 26.954 10.244 -50.582 1.00 87.56 162 ILE A C 1
ATOM 1294 O O . ILE A 1 162 ? 26.201 10.201 -51.558 1.00 87.56 162 ILE A O 1
ATOM 1298 N N . ASN A 1 163 ? 27.888 11.183 -50.451 1.00 81.56 163 ASN A N 1
ATOM 1299 C CA . ASN A 1 163 ? 28.172 12.134 -51.518 1.00 81.56 163 ASN A CA 1
ATOM 1300 C C . ASN A 1 163 ? 28.703 11.413 -52.768 1.00 81.56 163 ASN A C 1
ATOM 1302 O O . ASN A 1 163 ? 29.589 10.559 -52.676 1.00 81.56 163 ASN A O 1
ATOM 1306 N N . LYS A 1 164 ? 28.183 11.782 -53.947 1.00 68.56 164 LYS A N 1
ATOM 1307 C CA . LYS A 1 164 ? 28.776 11.386 -55.231 1.00 68.56 164 LYS A CA 1
ATOM 1308 C C . LYS A 1 164 ? 30.174 11.999 -55.307 1.00 68.56 164 LYS A C 1
ATOM 1310 O O . LYS A 1 164 ? 30.339 13.195 -55.088 1.00 68.56 164 LYS A O 1
ATOM 1315 N N . GLU A 1 165 ? 31.186 11.190 -55.607 1.00 58.34 165 GLU A N 1
ATOM 1316 C CA . GLU A 1 165 ? 32.487 11.745 -55.979 1.00 58.34 165 GLU A CA 1
ATOM 1317 C C . GLU A 1 165 ? 32.329 12.492 -57.308 1.00 58.34 165 GLU A C 1
ATOM 1319 O O . GLU A 1 165 ? 31.959 11.885 -58.312 1.00 58.34 165 GLU A O 1
ATOM 1324 N N . GLY A 1 166 ? 32.591 13.803 -57.297 1.00 46.53 166 GLY A N 1
ATOM 1325 C CA . GLY A 1 166 ? 32.578 14.649 -58.492 1.00 46.53 166 GLY A CA 1
ATOM 1326 C C . GLY A 1 166 ? 31.644 15.854 -58.390 1.00 46.53 166 GLY A C 1
ATOM 1327 O O . GLY A 1 166 ? 30.559 15.855 -58.963 1.00 46.53 166 GLY A O 1
ATOM 1328 N N . GLY A 1 167 ? 32.097 16.908 -57.706 1.00 42.50 167 GLY A N 1
ATOM 1329 C CA . GLY A 1 167 ? 31.647 18.276 -57.971 1.00 42.50 167 GLY A CA 1
ATOM 1330 C C . GLY A 1 167 ? 32.437 18.861 -59.146 1.00 42.50 167 GLY A C 1
ATOM 1331 O O . GLY A 1 167 ? 33.621 18.566 -59.298 1.00 42.50 167 GLY A O 1
ATOM 1332 N N . PHE A 1 168 ? 31.789 19.686 -59.968 1.00 43.69 168 PHE A N 1
ATOM 1333 C CA . PHE A 1 168 ? 32.230 20.219 -61.270 1.00 43.69 168 PHE A CA 1
ATOM 1334 C C . PHE A 1 168 ? 33.605 20.942 -61.323 1.00 43.69 168 PHE A C 1
ATOM 1336 O O . PHE A 1 168 ? 33.985 21.413 -62.386 1.00 43.69 168 PHE A O 1
ATOM 1343 N N . LEU A 1 169 ? 34.389 21.036 -60.240 1.00 46.50 169 LEU A N 1
ATOM 1344 C CA . LEU A 1 169 ? 35.655 21.790 -60.196 1.00 46.50 169 LEU A CA 1
ATOM 1345 C C . LEU A 1 169 ? 36.692 21.224 -59.197 1.00 46.50 169 LEU A C 1
ATOM 1347 O O . LEU A 1 169 ? 37.189 21.954 -58.349 1.00 46.50 169 LEU A O 1
ATOM 1351 N N . GLY A 1 170 ? 37.038 19.935 -59.265 1.00 47.50 170 GLY A N 1
ATOM 1352 C CA . GLY A 1 170 ? 38.349 19.436 -58.795 1.00 47.50 170 GLY A CA 1
ATOM 1353 C C . GLY A 1 170 ? 38.771 19.654 -57.325 1.00 47.50 170 GLY A C 1
ATOM 1354 O O . GLY A 1 170 ? 39.939 19.432 -57.017 1.00 47.50 170 GLY A O 1
ATOM 1355 N N . ILE A 1 171 ? 37.877 20.044 -56.408 1.00 44.00 171 ILE A N 1
ATOM 1356 C CA . ILE A 1 171 ? 38.166 20.175 -54.968 1.00 44.00 171 ILE A CA 1
ATOM 1357 C C . ILE A 1 171 ? 37.352 19.125 -54.200 1.00 44.00 171 ILE A C 1
ATOM 1359 O O . ILE A 1 171 ? 36.144 18.981 -54.383 1.00 44.00 171 ILE A O 1
ATOM 1363 N N . GLY A 1 172 ? 38.073 18.331 -53.408 1.00 44.03 172 GLY A N 1
ATOM 1364 C CA . GLY A 1 172 ? 37.708 16.984 -52.978 1.00 44.03 172 GLY A CA 1
ATOM 1365 C C . GLY A 1 172 ? 36.443 16.861 -52.134 1.00 44.03 172 GLY A C 1
ATOM 1366 O O . GLY A 1 172 ? 36.330 17.419 -51.046 1.00 44.03 172 GLY A O 1
ATOM 1367 N N . SER A 1 173 ? 35.530 16.011 -52.597 1.00 48.53 173 SER A N 1
ATOM 1368 C CA . SER A 1 173 ? 34.464 15.455 -51.767 1.00 48.53 173 SER A CA 1
ATOM 1369 C C . SER A 1 173 ? 35.012 14.220 -51.050 1.00 48.53 173 SER A C 1
ATOM 1371 O O . SER A 1 173 ? 35.159 13.155 -51.648 1.00 48.53 173 SER A O 1
ATOM 1373 N N . THR A 1 174 ? 35.360 14.351 -49.771 1.00 54.59 174 THR A N 1
ATOM 1374 C CA . THR A 1 174 ? 35.663 13.188 -48.926 1.00 54.59 174 THR A CA 1
ATOM 1375 C C . THR A 1 174 ? 34.411 12.310 -48.852 1.00 54.59 174 THR A C 1
ATOM 1377 O O . THR A 1 174 ? 33.316 12.827 -48.637 1.00 54.59 174 THR A O 1
ATOM 1380 N N . LYS A 1 175 ? 34.547 10.988 -49.041 1.00 63.91 175 LYS A N 1
ATOM 1381 C CA . LYS A 1 175 ? 33.440 10.031 -48.876 1.00 63.91 175 LYS A CA 1
ATOM 1382 C C . LYS A 1 175 ? 32.910 10.110 -47.442 1.00 63.91 175 LYS A C 1
ATOM 1384 O O . LYS A 1 175 ? 33.517 9.559 -46.527 1.00 63.91 175 LYS A O 1
ATOM 1389 N N . THR A 1 176 ? 31.799 10.805 -47.250 1.00 74.38 176 THR A N 1
ATOM 1390 C CA . THR A 1 176 ? 31.126 10.947 -45.959 1.00 74.38 176 THR A CA 1
ATOM 1391 C C . THR A 1 176 ? 29.637 10.682 -46.123 1.00 74.38 176 THR A C 1
ATOM 1393 O O . THR A 1 176 ? 29.081 10.842 -47.215 1.00 74.38 176 THR A O 1
ATOM 1396 N N . LEU A 1 177 ? 29.002 10.278 -45.023 1.00 80.75 177 LEU A N 1
ATOM 1397 C CA . LEU A 1 177 ? 27.549 10.300 -44.889 1.00 80.75 177 LEU A CA 1
ATOM 1398 C C . LEU A 1 177 ? 27.047 11.714 -45.229 1.00 80.75 177 LEU A C 1
ATOM 1400 O O . LEU A 1 177 ? 27.668 12.699 -44.815 1.00 80.75 177 LEU A O 1
ATOM 1404 N N . LYS A 1 178 ? 25.976 11.808 -46.019 1.00 83.12 178 LYS A N 1
ATOM 1405 C CA . LYS A 1 178 ? 25.304 13.087 -46.295 1.00 83.12 178 LYS A CA 1
ATOM 1406 C C . LYS A 1 178 ? 24.656 13.653 -45.029 1.00 83.12 178 LYS A C 1
ATOM 1408 O O . LYS A 1 178 ? 24.414 12.906 -44.095 1.00 83.12 178 LYS A O 1
ATOM 1413 N N . GLU A 1 179 ? 24.358 14.950 -44.981 1.00 81.62 179 GLU A N 1
ATOM 1414 C CA . GLU A 1 179 ? 23.585 15.533 -43.865 1.00 81.62 179 GLU A CA 1
ATOM 1415 C C . GLU A 1 179 ? 22.085 15.213 -43.990 1.00 81.62 179 GLU A C 1
ATOM 1417 O O . GLU A 1 179 ? 21.418 14.914 -43.002 1.00 81.62 179 GLU A O 1
ATOM 1422 N N . ASP A 1 180 ? 21.579 15.193 -45.224 1.00 84.56 180 ASP A N 1
ATOM 1423 C CA . ASP A 1 180 ? 20.192 14.931 -45.621 1.00 84.56 180 ASP A CA 1
ATOM 1424 C C . ASP A 1 180 ? 20.002 13.509 -46.181 1.00 84.56 180 ASP A C 1
ATOM 1426 O O . ASP A 1 180 ? 19.228 13.272 -47.111 1.00 84.56 180 ASP A O 1
ATOM 1430 N N . PHE A 1 181 ? 20.764 12.550 -45.654 1.00 88.94 181 PHE A N 1
ATOM 1431 C CA . PHE A 1 181 ? 20.795 11.196 -46.191 1.00 88.94 181 PHE A CA 1
ATOM 1432 C C . PHE A 1 181 ? 19.438 10.482 -46.095 1.00 88.94 181 PHE A C 1
ATOM 1434 O O . PHE A 1 181 ? 18.669 10.681 -45.149 1.00 88.94 181 PHE A O 1
ATOM 1441 N N . ASN A 1 182 ? 19.162 9.593 -47.054 1.00 89.88 182 ASN A N 1
ATOM 1442 C CA . ASN A 1 182 ? 17.933 8.803 -47.052 1.00 89.88 182 ASN A CA 1
ATOM 1443 C C . ASN A 1 182 ? 17.937 7.769 -45.911 1.00 89.88 182 ASN A C 1
ATOM 1445 O O . ASN A 1 182 ? 18.621 6.747 -45.982 1.00 89.88 182 ASN A O 1
ATOM 1449 N N . LYS A 1 183 ? 17.150 8.020 -44.863 1.00 90.38 183 LYS A N 1
ATOM 1450 C CA . LYS A 1 183 ? 17.030 7.119 -43.707 1.00 90.38 183 LYS A CA 1
ATOM 1451 C C . LYS A 1 183 ? 16.299 5.818 -44.038 1.00 90.38 183 LYS A C 1
ATOM 1453 O O . LYS A 1 183 ? 16.569 4.817 -43.382 1.00 90.38 183 LYS A O 1
ATOM 1458 N N . ASP A 1 184 ? 15.455 5.802 -45.067 1.00 93.00 184 ASP A N 1
ATOM 1459 C CA . ASP A 1 184 ? 14.642 4.633 -45.429 1.00 93.00 184 ASP A CA 1
ATOM 1460 C C . ASP A 1 184 ? 15.484 3.492 -46.017 1.00 93.00 184 ASP A C 1
ATOM 1462 O O . ASP A 1 184 ? 15.067 2.337 -46.017 1.00 93.00 184 ASP A O 1
ATOM 1466 N N . TYR A 1 185 ? 16.699 3.795 -46.484 1.00 93.44 185 TYR A N 1
ATOM 1467 C CA . TYR A 1 185 ? 17.653 2.788 -46.954 1.00 93.44 185 TYR A CA 1
ATOM 1468 C C . TYR A 1 185 ? 18.365 2.052 -45.803 1.00 93.44 185 TYR A C 1
ATOM 1470 O O . TYR A 1 185 ? 19.083 1.078 -46.031 1.00 93.44 185 TYR A O 1
ATOM 1478 N N . PHE A 1 186 ? 18.215 2.517 -44.559 1.00 95.75 186 PHE A N 1
ATOM 1479 C CA . PHE A 1 186 ? 18.878 1.905 -43.416 1.00 95.75 186 PHE A CA 1
ATOM 1480 C C . PHE A 1 186 ? 18.028 0.813 -42.773 1.00 95.75 186 PHE A C 1
ATOM 1482 O O . PHE A 1 186 ? 16.831 0.958 -42.538 1.00 95.75 186 PHE A O 1
ATOM 1489 N N . THR A 1 187 ? 18.701 -0.256 -42.364 1.00 95.62 187 THR A N 1
ATOM 1490 C CA . THR A 1 187 ? 18.114 -1.291 -41.519 1.00 95.62 187 THR A CA 1
ATOM 1491 C C . THR A 1 187 ? 18.180 -0.855 -40.059 1.00 95.62 187 THR A C 1
ATOM 1493 O O . THR A 1 187 ? 19.271 -0.654 -39.518 1.00 95.62 187 THR A O 1
ATOM 1496 N N . LYS A 1 188 ? 17.014 -0.717 -39.416 1.00 95.81 188 LYS A N 1
ATOM 1497 C CA . LYS A 1 188 ? 16.896 -0.463 -37.973 1.00 95.81 188 LYS A CA 1
ATOM 1498 C C . LYS A 1 188 ? 17.328 -1.698 -37.181 1.00 95.81 188 LYS A C 1
ATOM 1500 O O . LYS A 1 188 ? 16.887 -2.807 -37.472 1.00 95.81 188 LYS A O 1
ATOM 1505 N N . VAL A 1 189 ? 18.145 -1.494 -36.154 1.00 95.56 189 VAL A N 1
ATOM 1506 C CA . VAL A 1 189 ? 18.694 -2.552 -35.298 1.00 95.56 189 VAL A CA 1
ATOM 1507 C C . VAL A 1 189 ? 18.673 -2.166 -33.827 1.00 95.56 189 VAL A C 1
ATOM 1509 O O . VAL A 1 189 ? 18.730 -0.987 -33.477 1.00 95.56 189 VAL A O 1
ATOM 1512 N N . ASP A 1 190 ? 18.634 -3.184 -32.972 1.00 95.00 190 ASP A N 1
ATOM 1513 C CA . ASP A 1 190 ? 18.898 -3.066 -31.542 1.00 95.00 190 ASP A CA 1
ATOM 1514 C C . ASP A 1 190 ? 20.373 -3.394 -31.278 1.00 95.00 190 ASP A C 1
ATOM 1516 O O . ASP A 1 190 ? 20.831 -4.514 -31.528 1.00 95.00 190 ASP A O 1
ATOM 1520 N N . ILE A 1 191 ? 21.123 -2.415 -30.775 1.00 94.06 191 ILE A N 1
ATOM 1521 C CA . ILE A 1 191 ? 22.565 -2.536 -30.532 1.00 94.06 191 ILE A CA 1
ATOM 1522 C C . ILE A 1 191 ? 22.912 -3.548 -29.441 1.00 94.06 191 ILE A C 1
ATOM 1524 O O . ILE A 1 191 ? 24.049 -4.004 -29.390 1.00 94.06 191 ILE A O 1
ATOM 1528 N N . THR A 1 192 ? 21.961 -3.892 -28.570 1.00 91.56 192 THR A N 1
ATOM 1529 C CA . THR A 1 192 ? 22.166 -4.900 -27.519 1.00 91.56 192 THR A CA 1
ATOM 1530 C C . THR A 1 192 ? 22.083 -6.323 -28.065 1.00 91.56 192 THR A C 1
ATOM 1532 O O . THR A 1 192 ? 22.528 -7.260 -27.409 1.00 91.56 192 THR A O 1
ATOM 1535 N N . ARG A 1 193 ? 21.529 -6.487 -29.275 1.00 91.56 193 ARG A N 1
ATOM 1536 C CA . ARG A 1 193 ? 21.304 -7.785 -29.928 1.00 91.56 193 ARG A CA 1
ATOM 1537 C C . ARG A 1 193 ? 22.130 -7.974 -31.198 1.00 91.56 193 ARG A C 1
ATOM 1539 O O . ARG A 1 193 ? 22.284 -9.103 -31.658 1.00 91.56 193 ARG A O 1
ATOM 1546 N N . LEU A 1 194 ? 22.621 -6.892 -31.804 1.00 93.12 194 LEU A N 1
ATOM 1547 C CA . LEU A 1 194 ? 23.412 -6.950 -33.029 1.00 93.12 194 LEU A CA 1
ATOM 1548 C C . LEU A 1 194 ? 24.889 -7.230 -32.722 1.00 93.12 194 LEU A C 1
ATOM 1550 O O . LEU A 1 194 ? 25.672 -6.314 -32.481 1.00 93.12 194 LEU A O 1
ATOM 1554 N N . GLU A 1 195 ? 25.274 -8.500 -32.788 1.00 89.19 195 GLU A N 1
ATOM 1555 C CA . GLU A 1 195 ? 26.659 -8.936 -32.558 1.00 89.19 195 GLU A CA 1
ATOM 1556 C C . GLU A 1 195 ? 27.522 -8.890 -33.828 1.00 89.19 195 GLU A C 1
ATOM 1558 O O . GLU A 1 195 ? 28.733 -8.653 -33.777 1.00 89.19 195 GLU A O 1
ATOM 1563 N N . TYR A 1 196 ? 26.913 -9.124 -34.992 1.00 93.25 196 TYR A N 1
ATOM 1564 C CA . TYR A 1 196 ? 27.622 -9.159 -36.265 1.00 93.25 196 TYR A CA 1
ATOM 1565 C C . TYR A 1 196 ? 26.724 -8.812 -37.450 1.00 93.25 196 TYR A C 1
ATOM 1567 O O . TYR A 1 196 ? 25.498 -8.900 -37.378 1.00 93.25 196 TYR A O 1
ATOM 1575 N N . ILE A 1 197 ? 27.360 -8.440 -38.562 1.00 95.44 197 ILE A N 1
ATOM 1576 C CA . ILE A 1 197 ? 26.710 -8.160 -39.839 1.00 95.44 197 ILE A CA 1
ATOM 1577 C C . ILE A 1 197 ? 27.413 -8.977 -40.935 1.00 95.44 197 ILE A C 1
ATOM 1579 O O . ILE A 1 197 ? 28.610 -8.768 -41.166 1.00 95.44 197 ILE A O 1
ATOM 1583 N N . PRO A 1 198 ? 26.720 -9.922 -41.598 1.00 93.25 198 PRO A N 1
ATOM 1584 C CA . PRO A 1 198 ? 27.292 -10.671 -42.712 1.00 93.25 198 PRO A CA 1
ATOM 1585 C C . PRO A 1 198 ? 27.484 -9.751 -43.924 1.00 93.25 198 PRO A C 1
ATOM 1587 O O . PRO A 1 198 ? 26.600 -8.967 -44.264 1.00 93.25 198 PRO A O 1
ATOM 1590 N N . LEU A 1 199 ? 28.647 -9.844 -44.569 1.00 93.94 199 LEU A N 1
ATOM 1591 C CA . LEU A 1 199 ? 29.035 -9.013 -45.713 1.00 93.94 199 LEU A CA 1
ATOM 1592 C C . LEU A 1 199 ? 29.196 -9.858 -46.981 1.00 93.94 199 LEU A C 1
ATOM 1594 O O . LEU A 1 199 ? 28.583 -9.559 -48.000 1.00 93.94 199 LEU A O 1
ATOM 1598 N N . GLY A 1 200 ? 29.993 -10.929 -46.912 1.00 89.56 200 GLY A N 1
ATOM 1599 C CA . GLY A 1 200 ? 30.200 -11.869 -48.017 1.00 89.56 200 GLY A CA 1
ATOM 1600 C C . GLY A 1 200 ? 30.836 -11.265 -49.277 1.00 89.56 200 GLY A C 1
ATOM 1601 O O . GLY A 1 200 ? 30.566 -11.743 -50.381 1.00 89.56 200 GLY A O 1
ATOM 1602 N N . THR A 1 201 ? 31.662 -10.222 -49.148 1.00 91.25 201 THR A N 1
ATOM 1603 C CA . THR A 1 201 ? 32.228 -9.467 -50.286 1.00 91.25 201 THR A CA 1
ATOM 1604 C C . THR A 1 201 ? 33.748 -9.604 -50.380 1.00 91.25 201 THR A C 1
ATOM 1606 O O . THR A 1 201 ? 34.393 -10.185 -49.509 1.00 91.25 201 THR A O 1
ATOM 1609 N N . LYS A 1 202 ? 34.377 -9.117 -51.460 1.00 90.06 202 LYS A N 1
ATOM 1610 C CA . LYS A 1 202 ? 35.846 -9.187 -51.587 1.00 90.06 202 LYS A CA 1
ATOM 1611 C C . LYS A 1 202 ? 36.516 -8.161 -50.687 1.00 90.06 202 LYS A C 1
ATOM 1613 O O . LYS A 1 202 ? 37.561 -8.453 -50.108 1.00 90.06 202 LYS A O 1
ATOM 1618 N N . LYS A 1 203 ? 35.928 -6.972 -50.571 1.00 89.94 203 LYS A N 1
ATOM 1619 C CA . LYS A 1 203 ? 36.381 -5.926 -49.654 1.00 89.94 203 LYS A CA 1
ATOM 1620 C C . LYS A 1 203 ? 35.188 -5.241 -49.008 1.00 89.94 203 LYS A C 1
ATOM 1622 O O . LYS A 1 203 ? 34.117 -5.127 -49.603 1.00 89.94 203 LYS A O 1
ATOM 1627 N N . ALA A 1 204 ? 35.408 -4.745 -47.798 1.00 92.88 204 ALA A N 1
ATOM 1628 C CA . ALA A 1 204 ? 34.458 -3.907 -47.093 1.00 92.88 204 ALA A CA 1
ATOM 1629 C C . ALA A 1 204 ? 35.195 -2.793 -46.357 1.00 92.88 204 ALA A C 1
ATOM 1631 O O . ALA A 1 204 ? 36.276 -3.007 -45.800 1.00 92.88 204 ALA A O 1
ATOM 1632 N N . LYS A 1 205 ? 34.604 -1.601 -46.354 1.00 91.12 205 LYS A N 1
ATOM 1633 C CA . LYS A 1 205 ? 35.140 -0.428 -45.669 1.00 91.12 205 LYS A CA 1
ATOM 1634 C C . LYS A 1 205 ? 34.012 0.350 -45.005 1.00 91.12 205 LYS A C 1
ATOM 1636 O O . LYS A 1 205 ? 33.012 0.666 -45.640 1.00 91.12 205 LYS A O 1
ATOM 1641 N N . LEU A 1 206 ? 34.206 0.716 -43.741 1.00 91.69 206 LEU A N 1
ATOM 1642 C CA . LEU A 1 206 ? 33.299 1.623 -43.044 1.00 91.69 206 LEU A CA 1
ATOM 1643 C C . LEU A 1 206 ? 33.507 3.053 -43.563 1.00 91.69 206 LEU A C 1
ATOM 1645 O O . LEU A 1 206 ? 34.635 3.550 -43.620 1.00 91.69 206 LEU A O 1
ATOM 1649 N N . ILE A 1 207 ? 32.412 3.699 -43.955 1.00 90.94 207 ILE A N 1
ATOM 1650 C CA . ILE A 1 207 ? 32.383 5.108 -44.369 1.00 90.94 207 ILE A CA 1
ATOM 1651 C C . ILE A 1 207 ? 32.141 6.013 -43.162 1.00 90.94 207 ILE A C 1
ATOM 1653 O O . ILE A 1 207 ? 32.734 7.086 -43.053 1.00 90.94 207 ILE A O 1
ATOM 1657 N N . THR A 1 208 ? 31.296 5.570 -42.233 1.00 89.00 208 THR A N 1
ATOM 1658 C CA . THR A 1 208 ? 31.082 6.239 -40.949 1.00 89.00 208 THR A CA 1
ATOM 1659 C C . THR A 1 208 ? 32.226 5.927 -39.986 1.00 89.00 208 THR A C 1
ATOM 1661 O O . THR A 1 208 ? 32.866 4.876 -40.054 1.00 89.00 208 THR A O 1
ATOM 1664 N N . LYS A 1 209 ? 32.528 6.872 -39.092 1.00 89.06 209 LYS A N 1
ATOM 1665 C CA . LYS A 1 209 ? 33.636 6.736 -38.143 1.00 89.06 209 LYS A CA 1
ATOM 1666 C C . LYS A 1 209 ? 33.177 5.939 -36.926 1.00 89.06 209 LYS A C 1
ATOM 1668 O O . LYS A 1 209 ? 32.331 6.413 -36.178 1.00 89.06 209 LYS A O 1
ATOM 1673 N N . HIS A 1 210 ? 33.786 4.778 -36.713 1.00 90.94 210 HIS A N 1
ATOM 1674 C CA . HIS A 1 210 ? 33.617 3.964 -35.510 1.00 90.94 210 HIS A CA 1
ATOM 1675 C C . HIS A 1 210 ? 34.999 3.534 -34.985 1.00 90.94 210 HIS A C 1
ATOM 1677 O O . HIS A 1 210 ? 35.907 3.337 -35.803 1.00 90.94 210 HIS A O 1
ATOM 1683 N N . PRO A 1 211 ? 35.199 3.404 -33.660 1.00 92.62 211 PRO A N 1
ATOM 1684 C CA . PRO A 1 211 ? 36.490 3.024 -33.088 1.00 92.62 211 PRO A CA 1
ATOM 1685 C C . PRO A 1 211 ? 36.964 1.667 -33.613 1.00 92.62 211 PRO A C 1
ATOM 1687 O O . PRO A 1 211 ? 36.243 0.679 -33.516 1.00 92.62 211 PRO A O 1
ATOM 1690 N N . ALA A 1 212 ? 38.187 1.600 -34.151 1.00 90.62 212 ALA A N 1
ATOM 1691 C CA . ALA A 1 212 ? 38.761 0.358 -34.684 1.00 90.62 212 ALA A CA 1
ATOM 1692 C C . ALA A 1 212 ? 38.978 -0.723 -33.607 1.00 90.62 212 ALA A C 1
ATOM 1694 O O . ALA A 1 212 ? 39.110 -1.897 -33.927 1.00 90.62 212 ALA A O 1
ATOM 1695 N N . THR A 1 213 ? 38.994 -0.328 -32.333 1.00 93.56 213 THR A N 1
ATOM 1696 C CA . THR A 1 213 ? 39.022 -1.207 -31.154 1.00 93.56 213 THR A CA 1
ATOM 1697 C C . THR A 1 213 ? 37.688 -1.914 -30.901 1.00 93.56 213 THR A C 1
ATOM 1699 O O . THR A 1 213 ? 37.666 -2.974 -30.278 1.00 93.56 213 THR A O 1
ATOM 1702 N N . ALA A 1 214 ? 36.582 -1.355 -31.399 1.00 94.06 214 ALA A N 1
ATOM 1703 C CA . ALA A 1 214 ? 35.223 -1.800 -31.100 1.00 94.06 214 ALA A CA 1
ATOM 1704 C C . ALA A 1 214 ? 34.604 -2.701 -32.187 1.00 94.06 214 ALA A C 1
ATOM 1706 O O . ALA A 1 214 ? 33.443 -3.104 -32.065 1.00 94.06 214 ALA A O 1
ATOM 1707 N N . TYR A 1 215 ? 35.353 -3.027 -33.248 1.00 95.00 215 TYR A N 1
ATOM 1708 C CA . TYR A 1 215 ? 34.925 -3.971 -34.280 1.00 95.00 215 TYR A CA 1
ATOM 1709 C C . TYR A 1 215 ? 36.096 -4.695 -34.947 1.00 95.00 215 TYR A C 1
ATOM 1711 O O . TYR A 1 215 ? 37.244 -4.263 -34.888 1.00 95.00 215 TYR A O 1
ATOM 1719 N N . ARG A 1 216 ? 35.790 -5.782 -35.657 1.00 94.44 216 ARG A N 1
ATOM 1720 C CA . ARG A 1 216 ? 36.727 -6.455 -36.566 1.00 94.44 216 ARG A CA 1
ATOM 1721 C C . ARG A 1 216 ? 35.998 -6.989 -37.792 1.00 94.44 216 ARG A C 1
ATOM 1723 O O . ARG A 1 216 ? 34.885 -7.492 -37.678 1.00 94.44 216 ARG A O 1
ATOM 1730 N N . ILE A 1 217 ? 36.636 -6.930 -38.956 1.00 93.12 217 ILE A N 1
ATOM 1731 C CA . ILE A 1 217 ? 36.153 -7.603 -40.168 1.00 93.12 217 ILE A CA 1
ATOM 1732 C C . ILE A 1 217 ? 36.923 -8.916 -40.300 1.00 93.12 217 ILE A C 1
ATOM 1734 O O . ILE A 1 217 ? 38.147 -8.934 -40.197 1.00 93.12 217 ILE A O 1
ATOM 1738 N N . SER A 1 218 ? 36.198 -10.017 -40.460 1.00 91.12 218 SER A N 1
ATOM 1739 C CA . SER A 1 218 ? 36.760 -11.357 -40.647 1.00 91.12 218 SER A CA 1
ATOM 1740 C C . SER A 1 218 ? 36.839 -11.744 -42.124 1.00 91.12 218 SER A C 1
ATOM 1742 O O . SER A 1 218 ? 36.093 -11.211 -42.945 1.00 91.12 218 SER A O 1
ATOM 1744 N N . GLY A 1 219 ? 37.732 -12.688 -42.423 1.00 81.88 219 GLY A N 1
ATOM 1745 C CA . GLY A 1 219 ? 38.001 -13.214 -43.760 1.00 81.88 219 GLY A CA 1
ATOM 1746 C C . GLY A 1 219 ? 39.477 -13.044 -44.134 1.00 81.88 219 GLY A C 1
ATOM 1747 O O . GLY A 1 219 ? 40.117 -12.065 -43.759 1.00 81.88 219 GLY A O 1
ATOM 1748 N N . GLU A 1 220 ? 40.060 -14.034 -44.815 1.00 74.31 220 GLU A N 1
ATOM 1749 C CA . GLU A 1 220 ? 41.495 -14.018 -45.153 1.00 74.31 220 GLU A CA 1
ATOM 1750 C C . GLU A 1 220 ? 41.797 -13.154 -46.385 1.00 74.31 220 GLU A C 1
ATOM 1752 O O . GLU A 1 220 ? 42.668 -12.288 -46.369 1.00 74.31 220 GLU A O 1
ATOM 1757 N N . LYS A 1 221 ? 41.078 -13.416 -47.483 1.00 79.00 221 LYS A N 1
ATOM 1758 C CA . LYS A 1 221 ? 41.218 -12.731 -48.786 1.00 79.00 221 LYS A CA 1
ATOM 1759 C C . LYS A 1 221 ? 39.914 -12.060 -49.228 1.00 79.00 221 LYS A C 1
ATOM 1761 O O . LYS A 1 221 ? 39.759 -11.720 -50.403 1.00 79.00 221 LYS A O 1
ATOM 1766 N N . ARG A 1 222 ? 38.958 -11.964 -48.305 1.00 87.38 222 ARG A N 1
ATOM 1767 C CA . ARG A 1 222 ? 37.597 -11.451 -48.478 1.00 87.38 222 ARG A CA 1
ATOM 1768 C C . ARG A 1 222 ? 37.136 -10.788 -47.183 1.00 87.38 222 ARG A C 1
ATOM 1770 O O . ARG A 1 222 ? 37.752 -10.994 -46.142 1.00 87.38 222 ARG A O 1
ATOM 1777 N N . ALA A 1 223 ? 36.077 -9.995 -47.265 1.00 90.00 223 ALA A N 1
ATOM 1778 C CA . ALA A 1 223 ? 35.374 -9.440 -46.120 1.00 90.00 223 ALA A CA 1
ATOM 1779 C C . ALA A 1 223 ? 34.084 -10.244 -45.905 1.00 90.00 223 ALA A C 1
ATOM 1781 O O . ALA A 1 223 ? 33.061 -9.977 -46.536 1.00 90.00 223 ALA A O 1
ATOM 1782 N N . ASP A 1 224 ? 34.144 -11.245 -45.028 1.00 90.56 224 ASP A N 1
ATOM 1783 C CA . ASP A 1 224 ? 33.045 -12.191 -44.825 1.00 90.56 224 ASP A CA 1
ATOM 1784 C C . ASP A 1 224 ? 32.013 -11.641 -43.833 1.00 90.56 224 ASP A C 1
ATOM 1786 O O . ASP A 1 224 ? 30.834 -11.547 -44.168 1.00 90.56 224 ASP A O 1
ATOM 1790 N N . THR A 1 225 ? 32.453 -11.205 -42.648 1.00 94.12 225 THR A N 1
ATOM 1791 C CA . THR A 1 225 ? 31.565 -10.727 -41.569 1.00 94.12 225 THR A CA 1
ATOM 1792 C C . THR A 1 225 ? 32.207 -9.590 -40.782 1.00 94.12 225 THR A C 1
ATOM 1794 O O . THR A 1 225 ? 33.373 -9.697 -40.384 1.00 94.12 225 THR A O 1
ATOM 1797 N N . LEU A 1 226 ? 31.435 -8.537 -40.501 1.00 95.81 226 LEU A N 1
ATOM 1798 C CA . LEU A 1 226 ? 31.764 -7.505 -39.516 1.00 95.81 226 LEU A CA 1
ATOM 1799 C C . LEU A 1 226 ? 31.279 -7.951 -38.133 1.00 95.81 226 LEU A C 1
ATOM 1801 O O . LEU A 1 226 ? 30.080 -8.096 -37.927 1.00 95.81 226 LEU A O 1
ATOM 1805 N N . PHE A 1 227 ? 32.190 -8.129 -37.183 1.00 95.69 227 PHE A N 1
ATOM 1806 C CA . PHE A 1 227 ? 31.869 -8.388 -35.779 1.00 95.69 227 PHE A CA 1
ATOM 1807 C C . PHE A 1 227 ? 31.984 -7.101 -34.969 1.00 95.69 227 PHE A C 1
ATOM 1809 O O . PHE A 1 227 ? 33.019 -6.431 -35.027 1.00 95.69 227 PHE A O 1
ATOM 1816 N N . ILE A 1 228 ? 30.952 -6.791 -34.187 1.00 95.31 228 ILE A N 1
ATOM 1817 C CA . ILE A 1 228 ? 30.947 -5.675 -33.240 1.00 95.31 228 ILE A CA 1
ATOM 1818 C C . ILE A 1 228 ? 31.400 -6.235 -31.890 1.00 95.31 228 ILE A C 1
ATOM 1820 O O . ILE A 1 228 ? 30.674 -6.978 -31.238 1.00 95.31 228 ILE A O 1
ATOM 1824 N N . THR A 1 229 ? 32.633 -5.928 -31.487 1.00 92.94 229 THR A N 1
ATOM 1825 C CA . THR A 1 229 ? 33.250 -6.496 -30.274 1.00 92.94 229 THR A CA 1
ATOM 1826 C C . THR A 1 229 ? 32.902 -5.707 -29.015 1.00 92.94 229 THR A C 1
ATOM 1828 O O . THR A 1 229 ? 32.898 -6.276 -27.927 1.00 92.94 229 THR A O 1
ATOM 1831 N N . ASN A 1 230 ? 32.587 -4.416 -29.157 1.00 93.12 230 ASN A N 1
ATOM 1832 C CA . ASN A 1 230 ? 32.086 -3.566 -28.079 1.00 93.12 230 ASN A CA 1
ATOM 1833 C C . ASN A 1 230 ? 30.950 -2.670 -28.605 1.00 93.12 230 ASN A C 1
ATOM 1835 O O . ASN A 1 230 ? 31.221 -1.568 -29.086 1.00 93.12 230 ASN A O 1
ATOM 1839 N N . PRO A 1 231 ? 29.680 -3.114 -28.536 1.00 92.31 231 PRO A N 1
ATOM 1840 C CA . PRO A 1 231 ? 28.549 -2.353 -29.065 1.00 92.31 231 PRO A CA 1
ATOM 1841 C C . PRO A 1 231 ? 28.423 -0.944 -28.476 1.00 92.31 231 PRO A C 1
ATOM 1843 O O . PRO A 1 231 ? 28.194 0.011 -29.217 1.00 92.31 231 PRO A O 1
ATOM 1846 N N . SER A 1 232 ? 28.626 -0.780 -27.167 1.00 90.56 232 SER A N 1
ATOM 1847 C CA . SER A 1 232 ? 28.506 0.526 -26.507 1.00 90.56 232 SER A CA 1
ATOM 1848 C C . SER A 1 232 ? 29.529 1.533 -27.036 1.00 90.56 232 SER A C 1
ATOM 1850 O O . SER A 1 232 ? 29.163 2.653 -27.381 1.00 90.56 232 SER A O 1
ATOM 1852 N N . GLU A 1 233 ? 30.796 1.129 -27.155 1.00 91.94 233 GLU A N 1
ATOM 1853 C CA . GLU A 1 233 ? 31.865 1.979 -27.700 1.00 91.94 233 GLU A CA 1
ATOM 1854 C C . GLU A 1 233 ? 31.692 2.212 -29.207 1.00 91.94 233 GLU A C 1
ATOM 1856 O O . GLU A 1 233 ? 31.853 3.333 -29.693 1.00 91.94 233 GLU A O 1
ATOM 1861 N N . PHE A 1 234 ? 31.297 1.173 -29.948 1.00 94.06 234 PHE A N 1
ATOM 1862 C CA . PHE A 1 234 ? 31.073 1.246 -31.389 1.00 94.06 234 PHE A CA 1
ATOM 1863 C C . PHE A 1 234 ? 29.977 2.259 -31.748 1.00 94.06 234 PHE A C 1
ATOM 1865 O O . PHE A 1 234 ? 30.171 3.102 -32.627 1.00 94.06 234 PHE A O 1
ATOM 1872 N N . TRP A 1 235 ? 28.840 2.209 -31.048 1.00 93.62 235 TRP A N 1
ATOM 1873 C CA . TRP A 1 235 ? 27.675 3.060 -31.311 1.00 93.62 235 TRP A CA 1
ATOM 1874 C C . TRP A 1 235 ? 27.705 4.410 -30.576 1.00 93.62 235 TRP A C 1
ATOM 1876 O O . TRP A 1 235 ? 26.850 5.256 -30.846 1.00 93.62 235 TRP A O 1
ATOM 1886 N N . ALA A 1 236 ? 28.682 4.650 -29.691 1.00 89.38 236 ALA A N 1
ATOM 1887 C CA . ALA A 1 236 ? 28.908 5.961 -29.072 1.00 89.38 236 ALA A CA 1
ATOM 1888 C C . ALA A 1 236 ? 29.407 7.010 -30.082 1.00 89.38 236 ALA A C 1
ATOM 1890 O O . ALA A 1 236 ? 29.104 8.192 -29.941 1.00 89.38 236 ALA A O 1
ATOM 1891 N N . ALA A 1 237 ? 30.135 6.583 -31.122 1.00 84.81 237 ALA A N 1
ATOM 1892 C CA . ALA A 1 237 ? 30.629 7.473 -32.177 1.00 84.81 237 ALA A CA 1
ATOM 1893 C C . ALA A 1 237 ? 29.524 7.953 -33.142 1.00 84.81 237 ALA A C 1
ATOM 1895 O O . ALA A 1 237 ? 29.679 8.978 -33.804 1.00 84.81 237 ALA A O 1
ATOM 1896 N N . GLY A 1 238 ? 28.405 7.228 -33.217 1.00 88.62 238 GLY A N 1
ATOM 1897 C CA . GLY A 1 238 ? 27.249 7.565 -34.043 1.00 88.62 238 GLY A CA 1
ATOM 1898 C C . GLY A 1 238 ? 26.304 6.375 -34.203 1.00 88.62 238 GLY A C 1
ATOM 1899 O O . GLY A 1 238 ? 26.747 5.232 -34.215 1.00 88.62 238 GLY A O 1
ATOM 1900 N N . LYS A 1 239 ? 24.997 6.639 -34.349 1.00 92.56 239 LYS A N 1
ATOM 1901 C CA . LYS A 1 239 ? 23.936 5.614 -34.483 1.00 92.56 239 LYS A CA 1
ATOM 1902 C C . LYS A 1 239 ? 23.664 5.157 -35.920 1.00 92.56 239 LYS A C 1
ATOM 1904 O O . LYS A 1 239 ? 22.755 4.364 -36.135 1.00 92.56 239 LYS A O 1
ATOM 1909 N N . TYR A 1 240 ? 24.431 5.653 -36.888 1.00 93.12 240 TYR A N 1
ATOM 1910 C CA . TYR A 1 240 ? 24.330 5.275 -38.295 1.00 93.12 240 TYR A CA 1
ATOM 1911 C C . TYR A 1 240 ? 25.654 4.672 -38.748 1.00 93.12 240 TYR A C 1
ATOM 1913 O O . TYR A 1 240 ? 26.695 5.321 -38.651 1.00 93.12 240 TYR A O 1
ATOM 1921 N N . LEU A 1 241 ? 25.595 3.441 -39.245 1.00 94.88 241 LEU A N 1
ATOM 1922 C CA . LEU A 1 241 ? 26.720 2.700 -39.793 1.00 94.88 241 LEU A CA 1
ATOM 1923 C C . LEU A 1 241 ? 26.558 2.576 -41.307 1.00 94.88 241 LEU A C 1
ATOM 1925 O O . LEU A 1 241 ? 25.551 2.062 -41.782 1.00 94.88 241 LEU A O 1
ATOM 1929 N N . VAL A 1 242 ? 27.554 3.007 -42.076 1.00 94.88 242 VAL A N 1
ATOM 1930 C CA . VAL A 1 242 ? 27.566 2.805 -43.533 1.00 94.88 242 VAL A CA 1
ATOM 1931 C C . VAL A 1 242 ? 28.785 1.989 -43.921 1.00 94.88 242 VAL A C 1
ATOM 1933 O O . VAL A 1 242 ? 29.916 2.374 -43.610 1.00 94.88 242 VAL A O 1
ATOM 1936 N N . ILE A 1 243 ? 28.551 0.882 -44.622 1.00 94.56 243 ILE A N 1
ATOM 1937 C CA . ILE A 1 243 ? 29.585 -0.038 -45.092 1.00 94.56 243 ILE A CA 1
ATOM 1938 C C . ILE A 1 243 ? 29.568 -0.044 -46.622 1.00 94.56 243 ILE A C 1
ATOM 1940 O O . ILE A 1 243 ? 28.591 -0.457 -47.246 1.00 94.56 243 ILE A O 1
ATOM 1944 N N . GLU A 1 244 ? 30.662 0.416 -47.222 1.00 93.31 244 GLU A N 1
ATOM 1945 C CA . GLU A 1 244 ? 30.915 0.281 -48.655 1.00 93.31 244 GLU A CA 1
ATOM 1946 C C . GLU A 1 244 ? 31.517 -1.101 -48.923 1.00 93.31 244 GLU A C 1
ATOM 1948 O O . GLU A 1 244 ? 32.509 -1.473 -48.287 1.00 93.31 244 GLU A O 1
ATOM 1953 N N . VAL A 1 245 ? 30.938 -1.846 -49.866 1.00 93.50 245 VAL A N 1
ATOM 1954 C CA . VAL A 1 245 ? 31.419 -3.175 -50.275 1.00 93.50 245 VAL A CA 1
ATOM 1955 C C . VAL A 1 245 ? 31.823 -3.226 -51.753 1.00 93.50 245 VAL A C 1
ATOM 1957 O O . VAL A 1 245 ? 31.263 -2.507 -52.584 1.00 93.50 245 VAL A O 1
ATOM 1960 N N . GLU A 1 246 ? 32.810 -4.075 -52.062 1.00 87.00 246 GLU A N 1
ATOM 1961 C CA . GLU A 1 246 ? 33.371 -4.343 -53.404 1.00 87.00 246 GLU A CA 1
ATOM 1962 C C . GLU A 1 246 ? 33.569 -5.851 -53.637 1.00 87.00 246 GLU A C 1
ATOM 1964 O O . GLU A 1 246 ? 33.949 -6.568 -52.675 1.00 87.00 246 GLU A O 1
#

Secondary structure (DSSP, 8-state):
-HHHHHHHHHHHHHHHHHHHHHHHHHHHTTS---HHHHHHHHHHHHHHHHHHHHHHHHHHHHHHHHHT-SS--HHHHHHHHHHHHHHHHHHHHHHHHHHHHHHHHHHHHHHHHHHHHHHHHHHHHHHHHHHHHHHHHHHHHHHHEEEEEEE-HHHHHHTTSBPPS--TTS------B-SS--GGGSEEEETTT--EEEEEES-EEESS---TTSEEEE-SSSEEEEEES-HHHHHHS-SEEEEEE-

Sequence (246 aa):
YEYITSFNEIQRNLDSIKALENIINVRTAGGEVKSSTKEQINEDIKTIYELLAKNKKLVASLQKKLSSSDVRMAELEKMVTYLNTQVEEKDAQINTLRGELEKMNIQVANLSSQVAELEEVTQQKEEEIQKHKEEIEIKTSLLNTAYYAIGTKKELADNNIINKEGGFLGIGSTKTLKEDFNKDYFTKVDITRLEYIPLGTKKAKLITKHPATAYRISGEKRADTLFITNPSEFWAAGKYLVIEVE